Protein AF-A0A7C8HZ47-F1 (afdb_monomer)

Foldseek 3Di:
DDPPPPDPVLVVVLVVLVVQLVVLVVLLVVLVVLLVVLVVLVVVLVVCVVVDDDPVVVVVSVVSNVVSVVSNVVSVVSNVVSVVSNVVSVVVSVVSLVVDVVSVVVPVVVDPDDDDDPPVPPPAQEAEEEDADDDVVVVVSLVVLVVSLVVQVPHDYAAEYQYAHPRQVQQFQPHPCLVSVVVSVVSHYQAEYEPVRCVVVVHDPNRGRPSYDYDPGRVVVVVVVVVVVHHYDYD

Solvent-accessible surface area (backbone atoms only — not comparable to full-atom values): 12860 Å² total; per-residue (Å²): 132,84,82,77,66,73,53,69,66,57,55,52,49,48,54,52,44,54,54,52,42,53,54,24,52,50,40,28,52,54,11,52,52,37,32,53,54,22,50,53,51,50,53,51,50,64,71,45,58,86,70,58,84,47,74,66,53,50,51,53,54,50,53,53,48,53,51,28,52,52,40,32,54,53,10,52,48,32,32,52,53,17,48,55,52,38,54,52,46,51,51,53,50,50,52,52,32,73,76,29,69,63,54,26,64,75,56,52,83,78,65,88,74,86,84,74,74,86,66,79,68,78,80,67,62,26,34,34,41,48,44,54,54,58,73,73,58,46,56,53,40,52,52,52,50,51,52,51,54,62,77,41,61,95,59,82,66,49,43,32,40,39,26,26,61,72,26,51,77,59,45,27,54,87,33,93,50,30,63,63,53,42,58,44,33,75,76,57,38,44,35,36,34,15,41,58,38,31,60,73,72,70,53,57,80,88,48,41,21,88,66,52,41,77,38,78,44,39,70,58,51,52,52,55,44,42,75,73,61,32,46,81,42,71,117

Structure (mmCIF, N/CA/C/O backbone):
data_AF-A0A7C8HZ47-F1
#
_entry.id   AF-A0A7C8HZ47-F1
#
loop_
_atom_site.group_PDB
_atom_site.id
_atom_site.type_symbol
_atom_site.label_atom_id
_atom_site.label_alt_id
_atom_site.label_comp_id
_atom_site.label_asym_id
_atom_site.label_entity_id
_atom_site.label_seq_id
_atom_site.pdbx_PDB_ins_code
_atom_site.Cartn_x
_atom_site.Cartn_y
_atom_site.Cartn_z
_atom_site.occupancy
_atom_site.B_iso_or_equiv
_atom_site.auth_seq_id
_atom_site.auth_comp_id
_atom_site.auth_asym_id
_atom_site.auth_atom_id
_atom_site.pdbx_PDB_model_num
ATOM 1 N N . MET A 1 1 ? -24.800 -7.409 0.466 1.00 39.00 1 MET A N 1
ATOM 2 C CA . MET A 1 1 ? -24.015 -6.663 -0.539 1.00 39.00 1 MET A CA 1
ATOM 3 C C . MET A 1 1 ? -23.416 -7.705 -1.467 1.00 39.00 1 MET A C 1
ATOM 5 O O . MET A 1 1 ? -22.702 -8.563 -0.977 1.00 39.00 1 MET A O 1
ATOM 9 N N . SER A 1 2 ? -23.862 -7.751 -2.724 1.00 38.84 2 SER A N 1
ATOM 10 C CA . SER A 1 2 ? -23.550 -8.836 -3.665 1.00 38.84 2 SER A CA 1
ATOM 11 C C . SER A 1 2 ? -22.043 -8.932 -3.893 1.00 38.84 2 SER A C 1
ATOM 13 O O . SER A 1 2 ? -21.453 -7.978 -4.395 1.00 38.84 2 SER A O 1
ATOM 15 N N . ASP A 1 3 ? -21.453 -10.074 -3.543 1.00 44.66 3 ASP A N 1
ATOM 16 C CA . ASP A 1 3 ? -20.077 -10.441 -3.878 1.00 44.66 3 ASP A CA 1
ATOM 17 C C . ASP A 1 3 ? -19.935 -10.379 -5.403 1.00 44.66 3 ASP A C 1
ATOM 19 O O . ASP A 1 3 ? -20.445 -11.232 -6.137 1.00 44.66 3 ASP A O 1
ATOM 23 N N . LYS A 1 4 ? -19.331 -9.305 -5.917 1.00 51.59 4 LYS A N 1
ATOM 24 C CA . LYS A 1 4 ? -19.069 -9.151 -7.350 1.00 51.59 4 LYS A CA 1
ATOM 25 C C . LYS A 1 4 ? -17.788 -9.922 -7.661 1.00 51.59 4 LYS A C 1
ATOM 27 O O . LYS A 1 4 ? -16.739 -9.336 -7.902 1.00 51.59 4 LYS A O 1
ATOM 32 N N . LYS A 1 5 ? -17.906 -11.252 -7.613 1.00 57.84 5 LYS A N 1
ATOM 33 C CA . LYS A 1 5 ? -16.887 -12.204 -8.059 1.00 57.84 5 LYS A CA 1
ATOM 34 C C . LYS A 1 5 ? -16.380 -11.753 -9.426 1.00 57.84 5 LYS A C 1
ATOM 36 O O . LYS A 1 5 ? -17.208 -11.417 -10.281 1.00 57.84 5 LYS A O 1
ATOM 41 N N . ILE A 1 6 ? -15.061 -11.723 -9.637 1.00 59.94 6 ILE A N 1
ATOM 42 C CA . ILE A 1 6 ? -14.482 -11.403 -10.953 1.00 59.94 6 ILE A CA 1
ATOM 43 C C . ILE A 1 6 ? -15.266 -12.155 -12.034 1.00 59.94 6 ILE A C 1
ATOM 45 O O . ILE A 1 6 ? -15.355 -13.385 -11.999 1.00 59.94 6 ILE A O 1
ATOM 49 N N . SER A 1 7 ? -15.844 -11.416 -12.987 1.00 70.19 7 SER A N 1
ATOM 50 C CA . SER A 1 7 ? -16.469 -12.027 -14.157 1.00 70.19 7 SER A CA 1
ATOM 51 C C . SER A 1 7 ? -15.434 -12.950 -14.792 1.00 70.19 7 SER A C 1
ATOM 53 O O . SER A 1 7 ? -14.342 -12.500 -15.138 1.00 70.19 7 SER A O 1
ATOM 55 N N . GLN A 1 8 ? -15.740 -14.245 -14.904 1.00 73.75 8 GLN A N 1
ATOM 56 C CA . GLN A 1 8 ? -14.819 -15.266 -15.422 1.00 73.75 8 GLN A CA 1
ATOM 57 C C . GLN A 1 8 ? -14.177 -14.829 -16.752 1.00 73.75 8 GLN A C 1
ATOM 59 O O . GLN A 1 8 ? -12.997 -15.076 -17.003 1.00 73.75 8 GLN A O 1
ATOM 64 N N . THR A 1 9 ? -14.938 -14.082 -17.549 1.00 77.12 9 THR A N 1
ATOM 65 C CA . THR A 1 9 ? -14.529 -13.451 -18.801 1.00 77.12 9 THR A CA 1
ATOM 66 C C . THR A 1 9 ? -13.411 -12.413 -18.632 1.00 77.12 9 THR A C 1
ATOM 68 O O . THR A 1 9 ? -12.488 -12.371 -19.442 1.00 77.12 9 THR A O 1
ATOM 71 N N . ASP A 1 10 ? -13.449 -11.577 -17.593 1.00 75.12 10 ASP A N 1
ATOM 72 C CA . ASP A 1 10 ? -12.447 -10.526 -17.363 1.00 75.12 10 ASP A CA 1
ATOM 73 C C . ASP A 1 10 ? -11.124 -11.107 -16.862 1.00 75.12 10 ASP A C 1
ATOM 75 O O . ASP A 1 10 ? -10.054 -10.653 -17.270 1.00 75.12 10 ASP A O 1
ATOM 79 N N . PHE A 1 11 ? -11.184 -12.172 -16.057 1.00 78.75 11 PHE A N 1
ATOM 80 C CA . PHE A 1 11 ? -9.992 -12.918 -15.654 1.00 78.75 11 PHE A CA 1
ATOM 81 C C . PHE A 1 11 ? -9.310 -13.587 -16.857 1.00 78.75 11 PHE A C 1
ATOM 83 O O . PHE A 1 11 ? -8.097 -13.472 -17.031 1.00 78.75 11 PHE A O 1
ATOM 90 N N . GLN A 1 12 ? -10.088 -14.238 -17.730 1.00 84.56 12 GLN A N 1
ATOM 91 C CA . GLN A 1 12 ? -9.576 -14.845 -18.964 1.00 84.56 12 GLN A CA 1
ATOM 92 C C . GLN A 1 12 ? -8.949 -13.804 -19.900 1.00 84.56 12 GLN A C 1
ATOM 94 O O . GLN A 1 12 ? -7.847 -14.022 -20.406 1.00 84.56 12 GLN A O 1
ATOM 99 N N . LYS A 1 13 ? -9.604 -12.649 -20.087 1.00 83.12 13 LYS A N 1
ATOM 100 C CA . LYS A 1 13 ? -9.055 -11.522 -20.860 1.00 83.12 13 LYS A CA 1
ATOM 101 C C . LYS A 1 13 ? -7.744 -11.017 -20.268 1.00 83.12 13 LYS A C 1
ATOM 103 O O . LYS A 1 13 ? -6.792 -10.796 -21.007 1.00 83.12 13 LYS A O 1
ATOM 108 N N . LEU A 1 14 ? -7.667 -10.864 -18.949 1.00 82.12 14 LEU A N 1
ATOM 109 C CA . LEU A 1 14 ? -6.455 -10.401 -18.283 1.00 82.12 14 LEU A CA 1
ATOM 110 C C . LEU A 1 14 ? -5.295 -11.389 -18.458 1.00 82.12 14 LEU A C 1
ATOM 112 O O . LEU A 1 14 ? -4.190 -10.980 -18.806 1.00 82.12 14 LEU A O 1
ATOM 116 N N . MET A 1 15 ? -5.549 -12.689 -18.300 1.00 84.62 15 MET A N 1
ATOM 117 C CA . MET A 1 15 ? -4.549 -13.734 -18.544 1.00 84.62 15 MET A CA 1
ATOM 118 C C . MET A 1 15 ? -4.062 -13.742 -19.998 1.00 84.62 15 MET A C 1
ATOM 120 O O . MET A 1 15 ? -2.857 -13.845 -20.239 1.00 84.62 15 MET A O 1
ATOM 124 N N . LEU A 1 16 ? -4.973 -13.571 -20.961 1.00 86.38 16 LEU A N 1
ATOM 125 C CA . LEU A 1 16 ? -4.633 -13.446 -22.379 1.00 86.38 16 LEU A CA 1
ATOM 126 C C . LEU A 1 16 ? -3.742 -12.220 -22.638 1.00 86.38 16 LEU A C 1
ATOM 128 O O . LEU A 1 16 ? -2.699 -12.340 -23.278 1.00 86.38 16 LEU A O 1
ATOM 132 N N . LEU A 1 17 ? -4.097 -11.061 -22.078 1.00 84.50 17 LEU A N 1
ATOM 133 C CA . LEU A 1 17 ? -3.322 -9.826 -22.228 1.00 84.50 17 LEU A CA 1
ATOM 134 C C . LEU A 1 17 ? -1.937 -9.918 -21.582 1.00 84.50 17 LEU A C 1
ATOM 136 O O . LEU A 1 17 ? -0.960 -9.403 -22.125 1.00 84.50 17 LEU A O 1
ATOM 140 N N . LEU A 1 18 ? -1.817 -10.607 -20.446 1.00 83.12 18 LEU A N 1
ATOM 141 C CA . LEU A 1 18 ? -0.527 -10.871 -19.807 1.00 83.12 18 LEU A CA 1
ATOM 142 C C . LEU A 1 18 ? 0.352 -11.797 -20.660 1.00 83.12 18 LEU A C 1
ATOM 144 O O . LEU A 1 18 ? 1.562 -11.567 -20.770 1.00 83.12 18 LEU A O 1
ATOM 148 N N . ALA A 1 19 ? -0.236 -12.810 -21.300 1.00 86.12 19 ALA A N 1
ATOM 149 C CA . ALA A 1 19 ? 0.474 -13.667 -22.245 1.00 86.12 19 ALA A CA 1
ATOM 150 C C . ALA A 1 19 ? 0.947 -12.874 -23.478 1.00 86.12 19 ALA A C 1
ATOM 152 O O . ALA A 1 19 ? 2.107 -12.986 -23.880 1.00 86.12 19 ALA A O 1
ATOM 153 N N . GLU A 1 20 ? 0.100 -12.001 -24.026 1.00 86.75 20 GLU A N 1
ATOM 154 C CA . GLU A 1 20 ? 0.441 -11.157 -25.176 1.00 86.75 20 GLU A CA 1
ATOM 155 C C . GLU A 1 20 ? 1.475 -10.067 -24.832 1.00 86.75 20 GLU A C 1
ATOM 157 O O . GLU A 1 20 ? 2.326 -9.692 -25.643 1.00 86.75 20 GLU A O 1
ATOM 162 N N . LYS A 1 21 ? 1.507 -9.601 -23.581 1.00 82.88 21 LYS A N 1
ATOM 163 C CA . LYS A 1 21 ? 2.578 -8.725 -23.092 1.00 82.88 21 LYS A CA 1
ATOM 164 C C . LYS A 1 21 ? 3.936 -9.433 -23.078 1.00 82.88 21 LYS A C 1
ATOM 166 O O . LYS A 1 21 ? 4.955 -8.814 -23.401 1.00 82.88 21 LYS A O 1
ATOM 171 N N . ARG A 1 22 ? 3.971 -10.732 -22.758 1.00 85.69 22 ARG A N 1
ATOM 172 C CA . ARG A 1 22 ? 5.204 -11.537 -22.797 1.00 85.69 22 ARG A CA 1
ATOM 173 C C . ARG A 1 22 ? 5.755 -11.638 -24.224 1.00 85.69 22 ARG A C 1
ATOM 175 O O . ARG A 1 22 ? 6.959 -11.484 -24.412 1.00 85.69 22 ARG A O 1
ATOM 182 N N . THR A 1 23 ? 4.898 -11.818 -25.231 1.00 85.62 23 THR A N 1
ATOM 183 C CA . THR A 1 23 ? 5.332 -11.874 -26.641 1.00 85.62 23 THR A CA 1
ATOM 184 C C . THR A 1 23 ? 5.812 -10.511 -27.157 1.00 85.62 23 THR A C 1
ATOM 186 O O . THR A 1 23 ? 6.829 -10.439 -27.857 1.00 85.62 23 THR A O 1
ATOM 189 N N . ALA A 1 24 ? 5.168 -9.411 -26.747 1.00 83.25 24 ALA A N 1
ATOM 190 C CA . ALA A 1 24 ? 5.633 -8.053 -27.045 1.00 83.25 24 ALA A CA 1
ATOM 191 C C . ALA A 1 24 ? 7.024 -7.772 -26.443 1.00 83.25 24 ALA A C 1
ATOM 193 O O . ALA A 1 24 ? 7.889 -7.201 -27.109 1.00 83.25 24 ALA A O 1
ATOM 194 N N . HIS A 1 25 ? 7.273 -8.237 -25.216 1.00 84.56 25 HIS A N 1
ATOM 195 C CA . HIS A 1 25 ? 8.573 -8.116 -24.555 1.00 84.56 25 HIS A CA 1
ATOM 196 C C . HIS A 1 25 ? 9.680 -8.906 -25.270 1.00 84.56 25 HIS A C 1
ATOM 198 O O . HIS A 1 25 ? 10.805 -8.424 -25.406 1.00 84.56 25 HIS A O 1
ATOM 204 N N . THR A 1 26 ? 9.376 -10.110 -25.760 1.00 87.62 26 THR A N 1
ATOM 205 C CA . THR A 1 26 ? 10.320 -10.890 -26.574 1.00 87.62 26 THR A CA 1
ATOM 206 C C . THR A 1 26 ? 10.646 -10.173 -27.884 1.00 87.62 26 THR A C 1
ATOM 208 O O . THR A 1 26 ? 11.818 -10.038 -28.217 1.00 87.62 26 THR A O 1
ATOM 211 N N . THR A 1 27 ? 9.637 -9.624 -28.572 1.00 87.75 27 THR A N 1
ATOM 212 C CA . THR A 1 27 ? 9.829 -8.852 -29.817 1.00 87.75 27 THR A CA 1
ATOM 213 C C . THR A 1 27 ? 10.745 -7.642 -29.595 1.00 87.75 27 THR A C 1
ATOM 215 O O . THR A 1 27 ? 11.639 -7.379 -30.398 1.00 87.75 27 THR A O 1
ATOM 218 N N . LEU A 1 28 ? 10.568 -6.940 -28.470 1.00 89.44 28 LEU A N 1
ATOM 219 C CA . LEU A 1 28 ? 11.419 -5.819 -28.071 1.00 89.44 28 LEU A CA 1
ATOM 220 C C . LEU A 1 28 ? 12.879 -6.255 -27.858 1.00 89.44 28 LEU A C 1
ATOM 222 O O . LEU A 1 28 ? 13.788 -5.621 -28.390 1.00 89.44 28 LEU A O 1
ATOM 226 N N . ARG A 1 29 ? 13.108 -7.356 -27.124 1.00 91.56 29 ARG A N 1
ATOM 227 C CA . ARG A 1 29 ? 14.457 -7.913 -26.903 1.00 91.56 29 ARG A CA 1
ATOM 228 C C . ARG A 1 29 ? 15.137 -8.303 -28.215 1.00 91.56 29 ARG A C 1
ATOM 230 O O . ARG A 1 29 ? 16.302 -7.971 -28.405 1.00 91.56 29 ARG A O 1
ATOM 237 N N . SER A 1 30 ? 14.413 -8.962 -29.119 1.00 92.06 30 SER A N 1
ATOM 238 C CA . SER A 1 30 ? 14.934 -9.335 -30.438 1.00 92.06 30 SER A CA 1
ATOM 239 C C . SER A 1 30 ? 15.318 -8.110 -31.273 1.00 92.06 30 SER A C 1
ATOM 241 O O . SER A 1 30 ? 16.368 -8.118 -31.907 1.00 92.06 30 SER A O 1
ATOM 243 N N . GLY A 1 31 ? 14.524 -7.033 -31.230 1.00 92.12 31 GLY A N 1
ATOM 244 C CA . GLY A 1 31 ? 14.861 -5.774 -31.901 1.00 92.12 31 GLY A CA 1
ATOM 245 C C . GLY A 1 31 ? 16.127 -5.112 -31.343 1.00 92.12 31 GLY A C 1
ATOM 246 O O . GLY A 1 31 ? 16.987 -4.697 -32.115 1.00 92.12 31 GLY A O 1
ATOM 247 N N . ILE A 1 32 ? 16.290 -5.079 -30.013 1.00 93.44 32 ILE A N 1
ATOM 248 C CA . ILE A 1 32 ? 17.506 -4.556 -29.357 1.00 93.44 32 ILE A CA 1
ATOM 249 C C . ILE A 1 32 ? 18.740 -5.368 -29.762 1.00 93.44 32 ILE A C 1
ATOM 251 O O . ILE A 1 32 ? 19.766 -4.785 -30.108 1.00 93.44 32 ILE A O 1
ATOM 255 N N . ALA A 1 33 ? 18.637 -6.700 -29.752 1.00 94.25 33 ALA A N 1
ATOM 256 C CA . ALA A 1 33 ? 19.733 -7.579 -30.149 1.00 94.25 33 ALA A CA 1
ATOM 257 C C . ALA A 1 33 ? 20.157 -7.343 -31.609 1.00 94.25 33 ALA A C 1
ATOM 259 O O . ALA A 1 33 ? 21.351 -7.271 -31.895 1.00 94.25 33 ALA A O 1
ATOM 260 N N . LEU A 1 34 ? 19.189 -7.154 -32.514 1.00 94.00 34 LEU A N 1
ATOM 261 C CA . LEU A 1 34 ? 19.457 -6.874 -33.924 1.00 94.00 34 LEU A CA 1
ATOM 262 C C . LEU A 1 34 ? 20.186 -5.536 -34.117 1.00 94.00 34 LEU A C 1
ATOM 264 O O . LEU A 1 34 ? 21.174 -5.470 -34.849 1.00 94.00 34 LEU A O 1
ATOM 268 N N . CYS A 1 35 ? 19.753 -4.489 -33.407 1.00 94.69 35 CYS A N 1
ATOM 269 C CA . CYS A 1 35 ? 20.436 -3.196 -33.411 1.00 94.69 35 CYS A CA 1
ATOM 270 C C . CYS A 1 35 ? 21.873 -3.312 -32.884 1.00 94.69 35 CYS A C 1
ATOM 272 O O . CYS A 1 35 ? 22.800 -2.826 -33.530 1.00 94.69 35 CYS A O 1
ATOM 274 N N . ALA A 1 36 ? 22.072 -3.980 -31.744 1.00 94.06 36 ALA A N 1
ATOM 275 C CA . ALA A 1 36 ? 23.395 -4.151 -31.145 1.00 94.06 36 ALA A CA 1
ATOM 276 C C . ALA A 1 36 ? 24.356 -4.884 -32.094 1.00 94.06 36 ALA A C 1
ATOM 278 O O . ALA A 1 36 ? 25.461 -4.406 -32.336 1.00 94.06 36 ALA A O 1
ATOM 279 N N . PHE A 1 37 ? 23.898 -5.981 -32.703 1.00 94.94 37 PHE A N 1
ATOM 280 C CA . PHE A 1 37 ? 24.673 -6.735 -33.686 1.00 94.94 37 PHE A CA 1
ATOM 281 C C . PHE A 1 37 ? 25.051 -5.883 -34.907 1.00 94.94 37 PHE A C 1
ATOM 283 O O . PHE A 1 37 ? 26.214 -5.855 -35.309 1.00 94.94 37 PHE A O 1
ATOM 290 N N . SER A 1 38 ? 24.096 -5.123 -35.459 1.00 94.44 38 SER A N 1
ATOM 291 C CA . SER A 1 38 ? 24.362 -4.236 -36.600 1.00 94.44 38 SER A CA 1
ATOM 292 C C . SER A 1 38 ? 25.372 -3.128 -36.272 1.00 94.44 38 SER A C 1
ATOM 294 O O . SER A 1 38 ? 26.243 -2.836 -37.089 1.00 94.44 38 SER A O 1
ATOM 296 N N . MET A 1 39 ? 25.330 -2.566 -35.058 1.00 93.38 39 MET A N 1
ATOM 297 C CA . MET A 1 39 ? 26.292 -1.556 -34.606 1.00 93.38 39 MET A CA 1
ATOM 298 C C . MET A 1 39 ? 27.707 -2.126 -34.471 1.00 93.38 39 MET A C 1
ATOM 300 O O . MET A 1 39 ? 28.671 -1.451 -34.832 1.00 93.38 39 MET A O 1
ATOM 304 N N . THR A 1 40 ? 27.850 -3.373 -34.009 1.00 95.75 40 THR A N 1
ATOM 305 C CA . THR A 1 40 ? 29.154 -4.051 -33.953 1.00 95.75 40 THR A CA 1
ATOM 306 C C . THR A 1 40 ? 29.746 -4.237 -35.350 1.00 95.75 40 THR A C 1
ATOM 308 O O . THR A 1 40 ? 30.929 -3.958 -35.546 1.00 95.75 40 THR A O 1
ATOM 311 N N . ILE A 1 41 ? 28.933 -4.638 -36.336 1.00 93.81 41 ILE A N 1
ATOM 312 C CA . ILE A 1 41 ? 29.396 -4.789 -37.724 1.00 93.81 41 ILE A CA 1
ATOM 313 C C . ILE A 1 41 ? 29.800 -3.433 -38.309 1.00 93.81 41 ILE A C 1
ATOM 315 O O . ILE A 1 41 ? 30.885 -3.320 -38.873 1.00 93.81 41 ILE A O 1
ATOM 319 N N . ILE A 1 42 ? 28.985 -2.388 -38.135 1.00 93.19 42 ILE A N 1
ATOM 320 C CA . ILE A 1 42 ? 29.315 -1.033 -38.610 1.00 93.19 42 ILE A CA 1
ATOM 321 C C . ILE A 1 42 ? 30.627 -0.546 -37.984 1.00 93.19 42 ILE A C 1
ATOM 323 O O . ILE A 1 42 ? 31.490 -0.033 -38.692 1.00 93.19 42 ILE A O 1
ATOM 327 N N . SER A 1 43 ? 30.814 -0.751 -36.677 1.00 93.75 43 SER A N 1
ATOM 328 C CA . SER A 1 43 ? 32.052 -0.385 -35.984 1.00 93.75 43 SER A CA 1
ATOM 329 C C . SER A 1 43 ? 33.271 -1.116 -36.559 1.00 93.75 43 SER A C 1
ATOM 331 O O . SER A 1 43 ? 34.299 -0.485 -36.802 1.00 93.75 43 SER A O 1
ATOM 333 N N . PHE A 1 44 ? 33.149 -2.414 -36.852 1.00 93.88 44 PHE A N 1
ATOM 334 C CA . PHE A 1 44 ? 34.209 -3.191 -37.496 1.00 93.88 44 PHE A CA 1
ATOM 335 C C . PHE A 1 44 ? 34.529 -2.693 -38.914 1.00 93.88 44 PHE A C 1
ATOM 337 O O . PHE A 1 44 ? 35.701 -2.533 -39.257 1.00 93.88 44 PHE A O 1
ATOM 344 N N . ILE A 1 45 ? 33.505 -2.397 -39.723 1.00 91.88 45 ILE A N 1
ATOM 345 C CA . ILE A 1 45 ? 33.672 -1.844 -41.076 1.00 91.88 45 ILE A CA 1
ATOM 346 C C . ILE A 1 45 ? 34.425 -0.513 -41.018 1.00 91.88 45 ILE A C 1
ATOM 348 O O . ILE A 1 45 ? 35.380 -0.323 -41.764 1.00 91.88 45 ILE A O 1
ATOM 352 N N . LEU A 1 46 ? 34.038 0.388 -40.109 1.00 89.69 46 LEU A N 1
ATOM 353 C CA . LEU A 1 46 ? 34.696 1.687 -39.941 1.00 89.69 46 LEU A CA 1
ATOM 354 C C . LEU A 1 46 ? 36.168 1.543 -39.530 1.00 89.69 46 LEU A C 1
ATOM 356 O O . LEU A 1 46 ? 37.013 2.279 -40.034 1.00 89.69 46 LEU A O 1
ATOM 360 N N . LEU A 1 47 ? 36.485 0.582 -38.658 1.00 92.62 47 LEU A N 1
ATOM 361 C CA . LEU A 1 47 ? 37.863 0.294 -38.247 1.00 92.62 47 LEU A CA 1
ATOM 362 C C . LEU A 1 47 ? 38.720 -0.262 -39.392 1.00 92.62 47 LEU A C 1
ATOM 364 O O . LEU A 1 47 ? 39.907 0.049 -39.472 1.00 92.62 47 LEU A O 1
ATOM 368 N N . MET A 1 48 ? 38.138 -1.084 -40.268 1.00 90.19 48 MET A N 1
ATOM 369 C CA . MET A 1 48 ? 38.856 -1.727 -41.376 1.00 90.19 48 MET A CA 1
ATOM 370 C C . MET A 1 48 ? 38.856 -0.913 -42.673 1.00 90.19 48 MET A C 1
ATOM 372 O O . MET A 1 48 ? 39.629 -1.229 -43.574 1.00 90.19 48 MET A O 1
ATOM 376 N N . ALA A 1 49 ? 38.063 0.157 -42.764 1.00 85.88 49 ALA A N 1
ATOM 377 C CA . ALA A 1 49 ? 37.928 0.978 -43.968 1.00 85.88 49 ALA A CA 1
ATOM 378 C C . ALA A 1 49 ? 39.267 1.536 -44.487 1.00 85.88 49 ALA A C 1
ATOM 380 O O . ALA A 1 49 ? 39.474 1.605 -45.694 1.00 85.88 49 ALA A O 1
ATOM 381 N N . SER A 1 50 ? 40.202 1.881 -43.596 1.00 86.00 50 SER A N 1
ATOM 382 C CA . SER A 1 50 ? 41.533 2.389 -43.967 1.00 86.00 50 SER A CA 1
ATOM 383 C C . SER A 1 50 ? 42.511 1.311 -44.449 1.00 86.00 50 SER A C 1
ATOM 385 O O . SER A 1 50 ? 43.572 1.645 -44.969 1.00 86.00 50 SER A O 1
ATOM 387 N N . ARG A 1 51 ? 42.177 0.026 -44.271 1.00 87.75 51 ARG A N 1
ATOM 388 C CA . ARG A 1 51 ? 42.997 -1.127 -44.684 1.00 87.75 51 ARG A CA 1
ATOM 389 C C . ARG A 1 51 ? 42.518 -1.774 -45.985 1.00 87.75 51 ARG A C 1
ATOM 391 O O . ARG A 1 51 ? 43.105 -2.759 -46.426 1.00 87.75 51 ARG A O 1
ATOM 398 N N . VAL A 1 52 ? 41.458 -1.241 -46.590 1.00 87.12 52 VAL A N 1
ATOM 399 C CA . VAL A 1 52 ? 40.929 -1.724 -47.868 1.00 87.12 52 VAL A CA 1
ATOM 400 C C . VAL A 1 52 ? 41.917 -1.370 -48.971 1.00 87.12 52 VAL A C 1
ATOM 402 O O . VAL A 1 52 ? 42.173 -0.195 -49.225 1.00 87.12 52 VAL A O 1
ATOM 405 N N . THR A 1 53 ? 42.477 -2.392 -49.617 1.00 84.88 53 THR A N 1
ATOM 406 C CA . THR A 1 53 ? 43.553 -2.206 -50.604 1.00 84.88 53 THR A CA 1
ATOM 407 C C . THR A 1 53 ? 43.088 -2.574 -52.012 1.00 84.88 53 THR A C 1
ATOM 409 O O . THR A 1 53 ? 43.599 -2.043 -52.996 1.00 84.88 53 THR A O 1
ATOM 412 N N . SER A 1 54 ? 42.088 -3.455 -52.128 1.00 90.31 54 SER A N 1
ATOM 413 C CA . SER A 1 54 ? 41.534 -3.893 -53.412 1.00 90.31 54 SER A CA 1
ATOM 414 C C . SER A 1 54 ? 40.100 -3.403 -53.653 1.00 90.31 54 SER A C 1
ATOM 416 O O . SER A 1 54 ? 39.297 -3.253 -52.731 1.00 90.31 54 SER A O 1
ATOM 418 N N . ASN A 1 55 ? 39.739 -3.223 -54.929 1.00 87.50 55 ASN A N 1
ATOM 419 C CA . ASN A 1 55 ? 38.371 -2.862 -55.329 1.00 87.50 55 ASN A CA 1
ATOM 420 C C . ASN A 1 55 ? 37.338 -3.922 -54.903 1.00 87.50 55 ASN A C 1
ATOM 422 O O . ASN A 1 55 ? 36.205 -3.581 -54.571 1.00 87.50 55 ASN A O 1
ATOM 426 N N . LEU A 1 56 ? 37.727 -5.203 -54.888 1.00 89.88 56 LEU A N 1
ATOM 427 C CA . LEU A 1 56 ? 36.852 -6.300 -54.474 1.00 89.88 56 LEU A CA 1
ATOM 428 C C . LEU A 1 56 ? 36.513 -6.218 -52.979 1.00 89.88 56 LEU A C 1
ATOM 430 O O . LEU A 1 56 ? 35.348 -6.350 -52.613 1.00 89.88 56 LEU A O 1
ATOM 434 N N . GLU A 1 57 ? 37.502 -5.936 -52.126 1.00 88.12 57 GLU A N 1
ATOM 435 C CA . GLU A 1 57 ? 37.277 -5.687 -50.698 1.00 88.12 57 GLU A CA 1
ATOM 436 C C . GLU A 1 57 ? 36.331 -4.501 -50.496 1.00 88.12 57 GLU A C 1
ATOM 438 O O . GLU A 1 57 ? 35.350 -4.622 -49.765 1.00 88.12 57 GLU A O 1
ATOM 443 N N . GLY A 1 58 ? 36.551 -3.386 -51.203 1.00 88.81 58 GLY A N 1
ATOM 444 C CA . GLY A 1 58 ? 35.673 -2.214 -51.124 1.00 88.81 58 GLY A CA 1
ATOM 445 C C . GLY A 1 58 ? 34.206 -2.532 -51.446 1.00 88.81 58 GLY A C 1
ATOM 446 O O . GLY A 1 58 ? 33.301 -2.092 -50.730 1.00 88.81 58 GLY A O 1
ATOM 447 N N . ILE A 1 59 ? 33.956 -3.357 -52.468 1.00 90.31 59 ILE A N 1
ATOM 448 C CA . ILE A 1 59 ? 32.603 -3.812 -52.828 1.00 90.31 59 ILE A CA 1
ATOM 449 C C . ILE A 1 59 ? 31.997 -4.670 -51.708 1.00 90.31 59 ILE A C 1
ATOM 451 O O . ILE A 1 59 ? 30.853 -4.441 -51.313 1.00 90.31 59 ILE A O 1
ATOM 455 N N . VAL A 1 60 ? 32.760 -5.614 -51.147 1.00 90.62 60 VAL A N 1
ATOM 456 C CA . VAL A 1 60 ? 32.302 -6.480 -50.046 1.00 90.62 60 VAL A CA 1
ATOM 457 C C . VAL A 1 60 ? 31.938 -5.659 -48.805 1.00 90.62 60 VAL A C 1
ATOM 459 O O . VAL A 1 60 ? 30.858 -5.850 -48.243 1.00 90.62 60 VAL A O 1
ATOM 462 N N . PHE A 1 61 ? 32.781 -4.703 -48.404 1.00 91.12 61 PHE A N 1
ATOM 463 C CA . PHE A 1 61 ? 32.506 -3.814 -47.270 1.00 91.12 61 PHE A CA 1
ATOM 464 C C . PHE A 1 61 ? 31.279 -2.924 -47.512 1.00 91.12 61 PHE A C 1
ATOM 466 O O . PHE A 1 61 ? 30.500 -2.688 -46.588 1.00 91.12 61 PHE A O 1
ATOM 473 N N . THR A 1 62 ? 31.055 -2.489 -48.754 1.00 89.44 62 THR A N 1
ATOM 474 C CA . THR A 1 62 ? 29.873 -1.697 -49.129 1.00 89.44 62 THR A CA 1
ATOM 475 C C . THR A 1 62 ? 28.587 -2.517 -49.018 1.00 89.44 62 THR A C 1
ATOM 477 O O . THR A 1 62 ? 27.609 -2.053 -48.430 1.00 89.44 62 THR A O 1
ATOM 480 N N . ILE A 1 63 ? 28.589 -3.760 -49.514 1.00 93.31 63 ILE A N 1
ATOM 481 C CA . ILE A 1 63 ? 27.447 -4.683 -49.396 1.00 93.31 63 ILE A CA 1
ATOM 482 C C . ILE A 1 63 ? 27.161 -4.999 -47.921 1.00 93.31 63 ILE A C 1
ATOM 484 O O . ILE A 1 63 ? 26.009 -4.949 -47.484 1.00 93.31 63 ILE A O 1
ATOM 488 N N . LEU A 1 64 ? 28.203 -5.273 -47.131 1.00 92.75 64 LEU A N 1
ATOM 489 C CA . LEU A 1 64 ? 28.079 -5.560 -45.701 1.00 92.75 64 LEU A CA 1
ATOM 490 C C . LEU A 1 64 ? 27.547 -4.351 -44.911 1.00 92.75 64 LEU A C 1
ATOM 492 O O . LEU A 1 64 ? 26.714 -4.503 -44.012 1.00 92.75 64 LEU A O 1
ATOM 496 N N . GLY A 1 65 ? 27.993 -3.146 -45.270 1.00 92.38 65 GLY A N 1
ATOM 497 C CA . GLY A 1 65 ? 27.506 -1.889 -44.707 1.00 92.38 65 GLY A CA 1
ATOM 498 C C . GLY A 1 65 ? 26.033 -1.651 -45.031 1.00 92.38 65 GLY A C 1
ATOM 499 O O . GLY A 1 65 ? 25.240 -1.403 -44.121 1.00 92.38 65 GLY A O 1
ATOM 500 N N . ALA A 1 66 ? 25.635 -1.820 -46.295 1.00 94.00 66 ALA A N 1
ATOM 501 C CA . ALA A 1 66 ? 24.237 -1.723 -46.712 1.00 94.00 66 ALA A CA 1
ATOM 502 C C . ALA A 1 66 ? 23.344 -2.739 -45.973 1.00 94.00 66 ALA A C 1
ATOM 504 O O . ALA A 1 66 ? 22.275 -2.382 -45.473 1.00 94.00 66 ALA A O 1
ATOM 505 N N . GLY A 1 67 ? 23.812 -3.984 -45.822 1.00 93.94 67 GLY A N 1
ATOM 506 C CA . GLY A 1 67 ? 23.125 -5.019 -45.045 1.00 93.94 67 GLY A CA 1
ATOM 507 C C . GLY A 1 67 ? 22.966 -4.650 -43.568 1.00 93.94 67 GLY A C 1
ATOM 508 O O . GLY A 1 67 ? 21.909 -4.870 -42.978 1.00 93.94 67 GLY A O 1
ATOM 509 N N . SER A 1 68 ? 23.982 -4.024 -42.975 1.00 92.56 68 SER A N 1
ATOM 510 C CA . SER A 1 68 ? 23.952 -3.596 -41.574 1.00 92.56 68 SER A CA 1
ATOM 511 C C . SER A 1 68 ? 22.994 -2.429 -41.343 1.00 92.56 68 SER A C 1
ATOM 513 O O . SER A 1 68 ? 22.263 -2.431 -40.354 1.00 92.56 68 SER A O 1
ATOM 515 N N . VAL A 1 69 ? 22.916 -1.476 -42.278 1.00 94.19 69 VAL A N 1
ATOM 516 C CA . VAL A 1 69 ? 21.908 -0.404 -42.246 1.00 94.19 69 VAL A CA 1
ATOM 517 C C . VAL A 1 69 ? 20.498 -0.992 -42.340 1.00 94.19 69 VAL A C 1
ATOM 519 O O . VAL A 1 69 ? 19.632 -0.630 -41.543 1.00 94.19 69 VAL A O 1
ATOM 522 N N . LEU A 1 70 ? 20.268 -1.958 -43.236 1.00 95.50 70 LEU A N 1
ATOM 523 C CA . LEU A 1 70 ? 18.982 -2.653 -43.330 1.00 95.50 70 LEU A CA 1
ATOM 524 C C . LEU A 1 70 ? 18.620 -3.355 -42.009 1.00 95.50 70 LEU A C 1
ATOM 526 O O . LEU A 1 70 ? 17.513 -3.175 -41.500 1.00 95.50 70 LEU A O 1
ATOM 530 N N . MET A 1 71 ? 19.553 -4.095 -41.406 1.00 93.62 71 MET A N 1
ATOM 531 C CA . MET A 1 71 ? 19.334 -4.753 -40.111 1.00 93.62 71 MET A CA 1
ATOM 532 C C . MET A 1 71 ? 19.033 -3.750 -38.992 1.00 93.62 71 MET A C 1
ATOM 534 O O . MET A 1 71 ? 18.127 -3.985 -38.191 1.00 93.62 71 MET A O 1
ATOM 538 N N . LEU A 1 72 ? 19.721 -2.607 -38.965 1.00 94.38 72 LEU A N 1
ATOM 539 C CA . LEU A 1 72 ? 19.473 -1.548 -37.988 1.00 94.38 72 LEU A CA 1
ATOM 540 C C . LEU A 1 72 ? 18.057 -0.972 -38.139 1.00 94.38 72 LEU A C 1
ATOM 542 O O . LEU A 1 72 ? 17.341 -0.822 -37.148 1.00 94.38 72 LEU A O 1
ATOM 546 N N . THR A 1 73 ? 17.610 -0.710 -39.374 1.00 94.12 73 THR A N 1
ATOM 547 C CA . THR A 1 73 ? 16.241 -0.223 -39.627 1.00 94.12 73 THR A CA 1
ATOM 548 C C . THR A 1 73 ? 15.175 -1.235 -39.198 1.00 94.12 73 THR A C 1
ATOM 550 O O . THR A 1 73 ? 14.189 -0.857 -38.560 1.00 94.12 73 THR A O 1
ATOM 553 N N . LEU A 1 74 ? 15.396 -2.529 -39.456 1.00 94.25 74 LEU A N 1
ATOM 554 C CA . LEU A 1 74 ? 14.516 -3.610 -39.003 1.00 94.25 74 LEU A CA 1
ATOM 555 C C . LEU A 1 74 ? 14.495 -3.734 -37.473 1.00 94.25 74 LEU A C 1
ATOM 557 O O . LEU A 1 74 ? 13.425 -3.908 -36.884 1.00 94.25 74 LEU A O 1
ATOM 561 N N . GLY A 1 75 ? 15.648 -3.590 -36.817 1.00 93.56 75 GLY A N 1
ATOM 562 C CA . GLY A 1 75 ? 15.758 -3.615 -35.359 1.00 93.56 75 GLY A CA 1
ATOM 563 C C . GLY A 1 75 ? 14.972 -2.477 -34.710 1.00 93.56 75 GLY A C 1
ATOM 564 O O . GLY A 1 75 ? 14.147 -2.716 -33.824 1.00 93.56 75 GLY A O 1
ATOM 565 N N . VAL A 1 76 ? 15.129 -1.251 -35.219 1.00 94.69 76 VAL A N 1
ATOM 566 C CA . VAL A 1 76 ? 14.356 -0.078 -34.776 1.00 94.69 76 VAL A CA 1
ATOM 567 C C . VAL A 1 76 ? 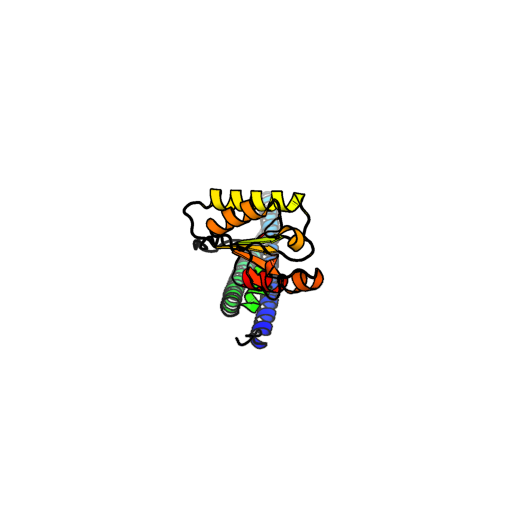12.857 -0.278 -35.018 1.00 94.69 76 VAL A C 1
ATOM 569 O O . VAL A 1 76 ? 12.045 0.033 -34.141 1.00 94.69 76 VAL A O 1
ATOM 572 N N . TYR A 1 77 ? 12.470 -0.844 -36.164 1.00 94.94 77 TYR A N 1
ATOM 573 C CA . TYR A 1 77 ? 11.075 -1.168 -36.460 1.00 94.94 77 TYR A CA 1
ATOM 574 C C . TYR A 1 77 ? 10.480 -2.160 -35.444 1.00 94.94 77 TYR A C 1
ATOM 576 O O . TYR A 1 77 ? 9.388 -1.919 -34.922 1.00 94.94 77 TYR A O 1
ATOM 584 N N . PHE A 1 78 ? 11.194 -3.237 -35.098 1.00 92.12 78 PHE A N 1
ATOM 585 C CA . PHE A 1 78 ? 10.746 -4.200 -34.083 1.00 92.12 78 PHE A CA 1
ATOM 586 C C . PHE A 1 78 ? 10.653 -3.593 -32.689 1.00 92.12 78 PHE A C 1
ATOM 588 O O . PHE A 1 78 ? 9.679 -3.863 -31.983 1.00 92.12 78 PHE A O 1
ATOM 595 N N . ILE A 1 79 ? 11.603 -2.734 -32.311 1.00 92.31 79 ILE A N 1
ATOM 596 C CA . ILE A 1 79 ? 11.556 -2.005 -31.040 1.00 92.31 79 ILE A CA 1
ATOM 597 C C . ILE A 1 79 ? 10.300 -1.138 -30.986 1.00 92.31 79 ILE A C 1
ATOM 599 O O . ILE A 1 79 ? 9.512 -1.257 -30.048 1.00 92.31 79 ILE A O 1
ATOM 603 N N . ARG A 1 80 ? 10.064 -0.318 -32.018 1.00 91.56 80 ARG A N 1
ATOM 604 C CA . ARG A 1 80 ? 8.899 0.572 -32.084 1.00 91.56 80 ARG A CA 1
ATOM 605 C C . ARG A 1 80 ? 7.593 -0.220 -32.042 1.00 91.56 80 ARG A C 1
ATOM 607 O O . ARG A 1 80 ? 6.730 0.070 -31.219 1.00 91.56 80 ARG A O 1
ATOM 614 N N . ARG A 1 81 ? 7.466 -1.258 -32.873 1.00 88.31 81 ARG A N 1
ATOM 615 C CA . ARG A 1 81 ? 6.282 -2.130 -32.920 1.00 88.31 81 ARG A CA 1
ATOM 616 C C . ARG A 1 81 ? 6.027 -2.838 -31.586 1.00 88.31 81 ARG A C 1
ATOM 618 O O . ARG A 1 81 ? 4.883 -2.887 -31.133 1.00 88.31 81 ARG A O 1
ATOM 625 N N . GLY A 1 82 ? 7.070 -3.389 -30.965 1.00 86.62 82 GLY A N 1
ATOM 626 C CA . GLY A 1 82 ? 6.986 -4.059 -29.667 1.00 86.62 82 GLY A CA 1
ATOM 627 C C . GLY A 1 82 ? 6.560 -3.101 -28.558 1.00 86.62 82 GLY A C 1
ATOM 628 O O . GLY A 1 82 ? 5.679 -3.431 -27.764 1.00 86.62 82 GLY A O 1
ATOM 629 N N . PHE A 1 83 ? 7.113 -1.887 -28.557 1.00 87.06 83 PHE A N 1
ATOM 630 C CA . PHE A 1 83 ? 6.780 -0.850 -27.588 1.00 87.06 83 PHE A CA 1
ATOM 631 C C . PHE A 1 83 ? 5.327 -0.376 -27.721 1.00 87.06 83 PHE A C 1
ATOM 633 O O . PHE A 1 83 ? 4.603 -0.351 -26.728 1.00 87.06 83 PHE A O 1
ATOM 640 N N . THR A 1 84 ? 4.856 -0.096 -28.942 1.00 85.06 84 THR A N 1
ATOM 641 C CA . THR A 1 84 ? 3.458 0.304 -29.182 1.00 85.06 84 THR A CA 1
ATOM 642 C C . THR A 1 84 ? 2.469 -0.778 -28.738 1.00 85.06 84 THR A C 1
ATOM 644 O O . THR A 1 84 ? 1.490 -0.472 -28.061 1.00 85.06 84 THR A O 1
ATOM 647 N N . ARG A 1 85 ? 2.735 -2.055 -29.049 1.00 84.81 85 ARG A N 1
ATOM 648 C CA . ARG A 1 85 ? 1.898 -3.174 -28.577 1.00 84.81 85 ARG A CA 1
ATOM 649 C C . ARG A 1 85 ? 1.890 -3.297 -27.057 1.00 84.81 85 ARG A C 1
ATOM 651 O O . ARG A 1 85 ? 0.844 -3.536 -26.466 1.00 84.81 85 ARG A O 1
ATOM 658 N N . MET A 1 86 ? 3.045 -3.117 -26.421 1.00 83.00 86 MET A N 1
ATOM 659 C CA . MET A 1 86 ? 3.153 -3.181 -24.967 1.00 83.00 86 MET A CA 1
ATOM 660 C C . MET A 1 86 ? 2.347 -2.067 -24.291 1.00 83.00 86 MET A C 1
ATOM 662 O O . MET A 1 86 ? 1.619 -2.343 -23.343 1.00 83.00 86 MET A O 1
ATOM 666 N N . GLN A 1 87 ? 2.423 -0.838 -24.809 1.00 81.94 87 GLN A N 1
ATOM 667 C CA . GLN A 1 87 ? 1.630 0.285 -24.303 1.00 81.94 87 GLN A CA 1
ATOM 668 C C . GLN A 1 87 ? 0.124 0.062 -24.486 1.00 81.94 87 GLN A C 1
ATOM 670 O O . GLN A 1 87 ? -0.649 0.356 -23.579 1.00 81.94 87 GLN A O 1
ATOM 675 N N . PHE A 1 88 ? -0.293 -0.495 -25.625 1.00 82.81 88 PHE A N 1
ATOM 676 C CA . PHE A 1 88 ? -1.696 -0.819 -25.878 1.00 82.81 88 PHE A CA 1
ATOM 677 C C . PHE A 1 88 ? -2.245 -1.835 -24.863 1.00 82.81 88 PHE A C 1
ATOM 679 O O . PHE A 1 88 ? -3.269 -1.577 -24.226 1.00 82.81 88 PHE A O 1
ATOM 686 N N . HIS A 1 89 ? -1.539 -2.953 -24.647 1.00 80.81 89 HIS A N 1
ATOM 687 C CA . HIS A 1 89 ? -1.951 -3.953 -23.656 1.00 80.81 89 HIS A CA 1
ATOM 688 C C . HIS A 1 89 ? -1.930 -3.394 -22.234 1.00 80.81 89 HIS A C 1
ATOM 690 O O . HIS A 1 89 ? -2.820 -3.704 -21.449 1.00 80.81 89 HIS A O 1
ATOM 696 N N . ASP A 1 90 ? -0.973 -2.526 -21.904 1.00 79.44 90 ASP A N 1
ATOM 697 C CA . ASP A 1 90 ? -0.917 -1.881 -20.594 1.00 79.44 90 ASP A CA 1
ATOM 698 C C . ASP A 1 90 ? -2.132 -0.992 -20.319 1.00 79.44 90 ASP A C 1
ATOM 700 O O . ASP A 1 90 ? -2.653 -1.013 -19.202 1.00 79.44 90 ASP A O 1
ATOM 704 N N . THR A 1 91 ? -2.608 -0.246 -21.318 1.00 80.31 91 THR A N 1
ATOM 705 C CA . THR A 1 91 ? -3.827 0.564 -21.195 1.00 80.31 91 THR A CA 1
ATOM 706 C C . THR A 1 91 ? -5.055 -0.316 -20.989 1.00 80.31 91 THR A C 1
ATOM 708 O O . THR A 1 91 ? -5.856 -0.039 -20.097 1.00 80.31 91 THR A O 1
ATOM 711 N N . LEU A 1 92 ? -5.186 -1.401 -21.756 1.00 80.94 92 LEU A N 1
ATOM 712 C CA . LEU A 1 92 ? -6.331 -2.306 -21.650 1.00 80.94 92 LEU A CA 1
ATOM 713 C C . LEU A 1 92 ? -6.349 -3.061 -20.312 1.00 80.94 92 LEU A C 1
ATOM 715 O O . LEU A 1 92 ? -7.393 -3.173 -19.673 1.00 80.94 92 LEU A O 1
ATOM 719 N N . ILE A 1 93 ? -5.181 -3.505 -19.840 1.00 80.06 93 ILE A N 1
ATOM 720 C CA . ILE A 1 93 ? -5.020 -4.086 -18.502 1.00 80.06 93 ILE A CA 1
ATOM 721 C C . ILE A 1 93 ? -5.450 -3.069 -17.438 1.00 80.06 93 ILE A C 1
ATOM 723 O O . ILE A 1 93 ? -6.243 -3.404 -16.564 1.00 80.06 93 ILE A O 1
ATOM 727 N N . ASN A 1 94 ? -4.992 -1.815 -17.526 1.00 75.69 94 ASN A N 1
ATOM 728 C CA . ASN A 1 94 ? -5.361 -0.776 -16.561 1.00 75.69 94 ASN A CA 1
ATOM 729 C C . ASN A 1 94 ? -6.867 -0.475 -16.563 1.00 75.69 94 ASN A C 1
ATOM 731 O O . ASN A 1 94 ? -7.435 -0.251 -15.498 1.00 75.69 94 ASN A O 1
ATOM 735 N N . GLN A 1 95 ? -7.525 -0.494 -17.725 1.00 79.88 95 GLN A N 1
ATOM 736 C CA . GLN A 1 95 ? -8.979 -0.328 -17.813 1.00 79.88 95 GLN A CA 1
ATOM 737 C C . GLN A 1 95 ? -9.722 -1.452 -17.082 1.00 79.88 95 GLN A C 1
ATOM 739 O O . GLN A 1 95 ? -10.611 -1.172 -16.279 1.00 79.88 95 GLN A O 1
ATOM 744 N N . ILE A 1 96 ? -9.322 -2.709 -17.302 1.00 74.75 96 ILE A N 1
ATOM 745 C CA . ILE A 1 96 ? -9.931 -3.869 -16.634 1.00 74.75 96 ILE A CA 1
ATOM 746 C C . ILE A 1 96 ? -9.710 -3.783 -15.120 1.00 74.75 96 ILE A C 1
ATOM 748 O O . ILE A 1 96 ? -10.666 -3.916 -14.356 1.00 74.75 96 ILE A O 1
ATOM 752 N N . LEU A 1 97 ? -8.482 -3.480 -14.687 1.00 72.56 97 LEU A N 1
ATOM 753 C CA . LEU A 1 97 ? -8.147 -3.334 -13.269 1.00 72.56 97 LEU A CA 1
ATOM 754 C C . LEU A 1 97 ? -8.929 -2.194 -12.600 1.00 72.56 97 LEU A C 1
ATOM 756 O O . LEU A 1 97 ? -9.389 -2.359 -11.479 1.00 72.56 97 LEU A O 1
ATOM 760 N N . HIS A 1 98 ? -9.152 -1.066 -13.280 1.00 73.44 98 HIS A N 1
ATOM 761 C CA . HIS A 1 98 ? -9.978 0.018 -12.735 1.00 73.44 98 HIS A CA 1
ATOM 762 C C . HIS A 1 98 ? -11.468 -0.328 -12.656 1.00 73.44 98 HIS A C 1
ATOM 764 O O . HIS A 1 98 ? -12.156 0.159 -11.762 1.00 73.44 98 HIS A O 1
ATOM 770 N N . SER A 1 99 ? -11.973 -1.153 -13.574 1.00 73.94 99 SER A N 1
ATOM 771 C CA . SER A 1 99 ? -13.383 -1.561 -13.590 1.00 73.94 99 SER A CA 1
ATOM 772 C C . SER A 1 99 ? -13.723 -2.671 -12.586 1.00 73.94 99 SER A C 1
ATOM 774 O O . SER A 1 99 ? -14.898 -2.879 -12.280 1.00 73.94 99 SER A O 1
ATOM 776 N N . ASN A 1 100 ? -12.714 -3.380 -12.066 1.00 71.50 100 ASN A N 1
ATOM 777 C CA . ASN A 1 100 ? -12.894 -4.566 -11.237 1.00 71.50 100 ASN A CA 1
ATOM 778 C C . ASN A 1 100 ? -11.997 -4.519 -9.987 1.00 71.50 100 ASN A C 1
ATOM 780 O O . ASN A 1 100 ? -10.791 -4.758 -10.056 1.00 71.50 100 ASN A O 1
ATOM 784 N N . SER A 1 101 ? -12.606 -4.243 -8.830 1.00 65.12 101 SER A N 1
ATOM 785 C CA . SER A 1 101 ? -11.911 -4.090 -7.546 1.00 65.12 101 S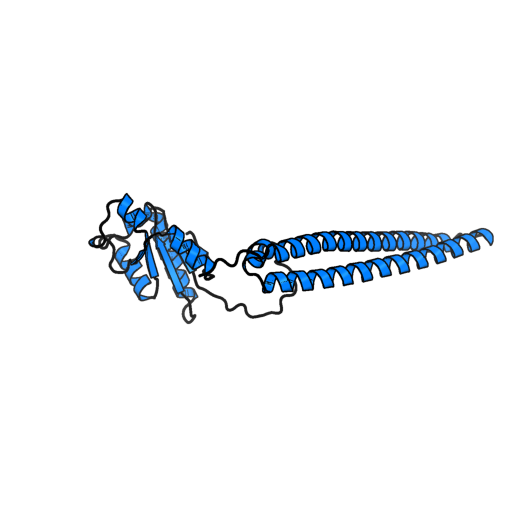ER A CA 1
ATOM 786 C C . SER A 1 101 ? -11.197 -5.359 -7.074 1.00 65.12 101 SER A C 1
ATOM 788 O O . SER A 1 101 ? -10.121 -5.256 -6.489 1.00 65.12 101 SER A O 1
ATOM 790 N N 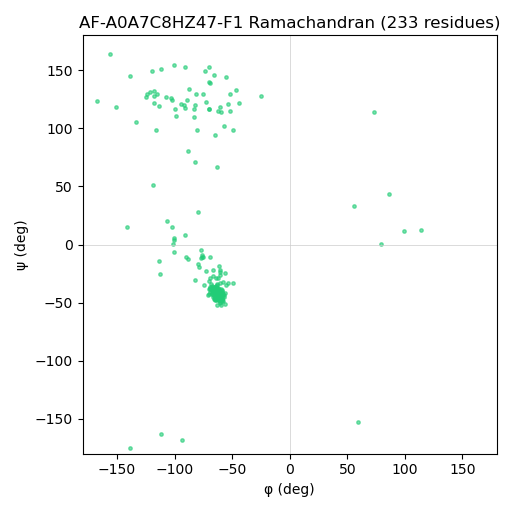. GLU A 1 102 ? -11.739 -6.549 -7.357 1.00 68.06 102 GLU A N 1
ATOM 791 C CA . GLU A 1 102 ? -11.078 -7.819 -7.024 1.00 68.06 102 GLU A CA 1
ATOM 792 C C . GLU A 1 102 ? -9.847 -8.062 -7.906 1.00 68.06 102 GLU A C 1
ATOM 794 O O . GLU A 1 102 ? -8.784 -8.430 -7.405 1.00 68.06 102 GLU A O 1
ATOM 799 N N . ALA A 1 103 ? -9.953 -7.801 -9.215 1.00 64.88 103 ALA A N 1
ATOM 800 C CA . ALA A 1 103 ? -8.805 -7.893 -10.115 1.00 64.88 103 ALA A CA 1
ATOM 801 C C . ALA A 1 103 ? -7.733 -6.853 -9.744 1.00 64.88 103 ALA A C 1
ATOM 803 O O . ALA A 1 103 ? -6.543 -7.161 -9.735 1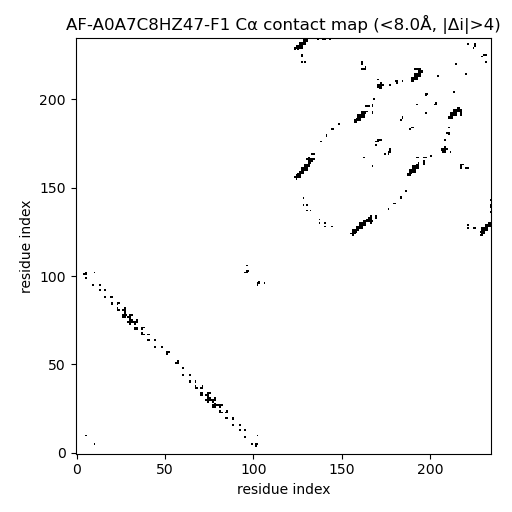.00 64.88 103 ALA A O 1
ATOM 804 N N . SER A 1 104 ? -8.142 -5.638 -9.364 1.00 67.62 104 SER A N 1
ATOM 805 C CA . SER A 1 104 ? -7.224 -4.636 -8.825 1.00 67.62 104 SER A CA 1
ATOM 806 C C . SER A 1 104 ? -6.504 -5.158 -7.583 1.00 67.62 104 SER A C 1
ATOM 808 O O . SER A 1 104 ? -5.284 -5.093 -7.532 1.00 67.62 104 SER A O 1
ATOM 810 N N . TYR A 1 105 ? -7.207 -5.731 -6.605 1.00 66.62 105 TYR A N 1
ATOM 811 C CA . TYR A 1 105 ? -6.562 -6.281 -5.409 1.00 66.62 105 TYR A CA 1
ATOM 812 C C . TYR A 1 105 ? -5.539 -7.381 -5.752 1.00 66.62 105 TYR A C 1
ATOM 814 O O . TYR A 1 105 ? -4.413 -7.354 -5.262 1.00 66.62 105 TYR A O 1
ATOM 822 N N . LEU A 1 106 ? -5.877 -8.289 -6.672 1.00 69.25 106 LEU A N 1
ATOM 823 C CA . LEU A 1 106 ? -5.009 -9.405 -7.057 1.00 69.25 106 LEU A CA 1
ATOM 824 C C . LEU A 1 106 ? -3.737 -8.974 -7.820 1.00 69.25 106 LEU A C 1
ATOM 826 O O . LEU A 1 106 ? -2.688 -9.595 -7.658 1.00 69.25 106 LEU A O 1
ATOM 830 N N . PHE A 1 107 ? -3.804 -7.917 -8.641 1.00 65.38 107 PHE A N 1
ATOM 831 C CA . PHE A 1 107 ? -2.715 -7.529 -9.556 1.00 65.38 107 PHE A CA 1
ATOM 832 C C . PHE A 1 107 ? -2.034 -6.182 -9.231 1.00 65.38 107 PHE A C 1
ATOM 834 O O . PHE A 1 107 ? -0.949 -5.903 -9.748 1.00 65.38 107 PHE A O 1
ATOM 841 N N . TYR A 1 108 ? -2.613 -5.331 -8.377 1.00 60.34 108 TYR A N 1
ATOM 842 C CA . TYR A 1 108 ? -2.063 -4.002 -8.059 1.00 60.34 108 TYR A CA 1
ATOM 843 C C . TYR A 1 108 ? -0.893 -4.053 -7.062 1.00 60.34 108 TYR A C 1
ATOM 845 O O . TYR A 1 108 ? -0.054 -3.151 -7.055 1.00 60.34 108 TYR A O 1
ATOM 853 N N . HIS A 1 109 ? -0.743 -5.142 -6.296 1.00 56.56 109 HIS A N 1
ATOM 854 C CA . HIS A 1 109 ? 0.417 -5.338 -5.415 1.00 56.56 109 HIS A CA 1
ATOM 855 C C . HIS A 1 109 ? 1.760 -5.399 -6.169 1.00 56.56 109 HIS A C 1
ATOM 857 O O . HIS A 1 109 ? 2.807 -5.161 -5.573 1.00 56.56 109 HIS A O 1
ATOM 863 N N . THR A 1 110 ? 1.758 -5.649 -7.484 1.00 50.88 110 THR A N 1
ATOM 864 C CA . THR A 1 11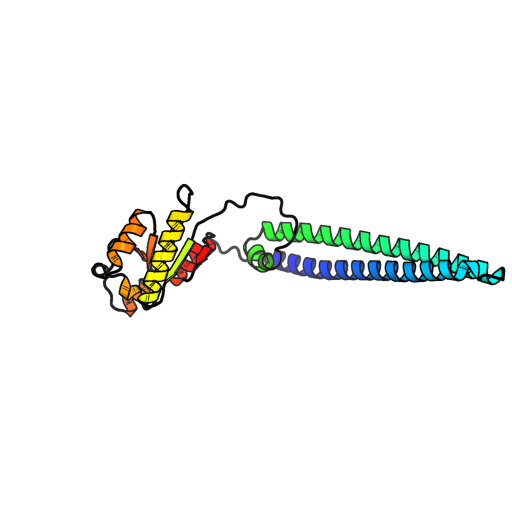0 ? 2.986 -5.814 -8.281 1.00 50.88 110 THR A CA 1
ATOM 865 C C . THR A 1 110 ? 3.395 -4.576 -9.093 1.00 50.88 110 THR A C 1
ATOM 867 O O . THR A 1 110 ? 4.481 -4.571 -9.673 1.00 50.88 110 THR A O 1
ATOM 870 N N . ARG A 1 111 ? 2.582 -3.504 -9.149 1.00 49.56 111 ARG A N 1
ATOM 871 C CA . ARG A 1 111 ? 2.815 -2.339 -10.036 1.00 49.56 111 ARG A CA 1
ATOM 872 C C . ARG A 1 111 ? 3.002 -1.017 -9.279 1.00 49.56 111 ARG A C 1
ATOM 874 O O . ARG A 1 111 ? 2.410 -0.002 -9.629 1.00 49.56 111 ARG A O 1
ATOM 881 N N . LYS A 1 112 ? 3.900 -0.972 -8.291 1.00 49.09 112 LYS A N 1
ATOM 882 C CA . LYS A 1 112 ? 4.454 0.308 -7.811 1.00 49.09 112 LYS A CA 1
ATOM 883 C C . LYS A 1 112 ? 5.687 0.675 -8.641 1.00 49.09 112 LYS A C 1
ATOM 885 O O . LYS A 1 112 ? 6.806 0.436 -8.204 1.00 49.09 112 LYS A O 1
ATOM 890 N N . ARG A 1 113 ? 5.504 1.245 -9.841 1.00 50.12 113 ARG A N 1
ATOM 891 C CA . ARG A 1 113 ? 6.538 2.091 -10.474 1.00 50.12 113 ARG A CA 1
ATOM 892 C C . ARG A 1 113 ? 6.034 2.881 -11.687 1.00 50.12 113 ARG A C 1
ATOM 894 O O . ARG A 1 113 ? 5.628 2.305 -12.690 1.00 50.12 113 ARG A O 1
ATOM 901 N N . ASN A 1 114 ? 6.225 4.194 -11.554 1.00 40.56 114 ASN A N 1
ATOM 902 C CA . ASN A 1 114 ? 6.416 5.225 -12.575 1.00 40.56 114 ASN A CA 1
ATOM 903 C C . ASN A 1 114 ? 5.180 5.640 -13.394 1.00 40.56 114 ASN A C 1
ATOM 905 O O . ASN A 1 114 ? 4.687 4.896 -14.231 1.00 40.56 114 ASN A O 1
ATOM 909 N N . ASN A 1 115 ? 4.769 6.896 -13.190 1.00 43.06 115 ASN A N 1
ATOM 910 C CA . ASN A 1 115 ? 3.753 7.659 -13.931 1.00 43.06 115 ASN A CA 1
ATOM 911 C C . ASN A 1 115 ? 2.291 7.505 -13.494 1.00 43.06 115 ASN A C 1
ATOM 913 O O . ASN A 1 115 ? 1.387 7.498 -14.326 1.00 43.06 115 ASN A O 1
ATOM 917 N N . ALA A 1 116 ? 2.033 7.523 -12.187 1.00 40.22 116 ALA A N 1
ATOM 918 C CA . ALA A 1 116 ? 0.785 8.122 -11.737 1.00 40.22 116 ALA A CA 1
ATOM 919 C C . ALA A 1 116 ? 1.011 9.633 -11.637 1.00 40.22 116 ALA A C 1
ATOM 921 O O . ALA A 1 116 ? 1.842 10.097 -10.858 1.00 40.22 116 ALA A O 1
ATOM 922 N N . HIS A 1 117 ? 0.277 10.381 -12.462 1.00 38.88 117 HIS A N 1
ATOM 923 C CA . HIS A 1 117 ? -0.181 11.736 -12.168 1.00 38.88 117 HIS A CA 1
ATOM 924 C C . HIS A 1 117 ? -0.259 11.918 -10.645 1.00 38.88 117 HIS A C 1
ATOM 926 O O . HIS A 1 117 ? -0.856 11.061 -9.988 1.00 38.88 117 HIS A O 1
ATOM 932 N N . LYS A 1 118 ? 0.367 12.969 -10.099 1.00 36.97 118 LYS A N 1
ATOM 933 C CA . LYS A 1 118 ? 0.299 13.358 -8.683 1.00 36.97 118 LYS A CA 1
ATOM 934 C C . LYS A 1 118 ? -1.151 13.732 -8.350 1.00 36.97 118 LYS A C 1
ATOM 936 O O . LYS A 1 118 ? -1.471 14.887 -8.124 1.00 36.97 118 LYS A O 1
ATOM 941 N N . ARG A 1 119 ? -2.058 12.757 -8.391 1.00 42.44 119 ARG A N 1
ATOM 942 C CA . ARG A 1 119 ? -3.284 12.804 -7.622 1.00 42.44 119 ARG A CA 1
ATOM 943 C C . ARG A 1 119 ? -2.759 12.819 -6.203 1.00 42.44 119 ARG A C 1
ATOM 945 O O . ARG A 1 119 ? -2.061 11.881 -5.814 1.00 42.44 119 ARG A O 1
ATOM 952 N N . GLU A 1 120 ? -2.988 13.910 -5.489 1.00 38.31 120 GLU A N 1
ATOM 953 C CA . GLU A 1 120 ? -2.989 13.861 -4.037 1.00 38.31 120 GLU A CA 1
ATOM 954 C C . GLU A 1 120 ? -3.897 12.687 -3.687 1.00 38.31 120 GLU A C 1
ATOM 956 O O . GLU A 1 120 ? -5.116 12.762 -3.822 1.00 38.31 120 GLU A O 1
ATOM 961 N N . ILE A 1 121 ? -3.294 11.533 -3.395 1.00 44.88 121 ILE A N 1
ATOM 962 C CA . ILE A 1 121 ? -4.001 10.469 -2.710 1.00 44.88 121 ILE A CA 1
ATOM 963 C C . ILE A 1 121 ? -4.378 11.170 -1.413 1.00 44.88 121 ILE A C 1
ATOM 965 O O . ILE A 1 121 ? -3.445 11.592 -0.720 1.00 44.88 121 ILE A O 1
ATOM 969 N N . PRO A 1 122 ? -5.670 11.416 -1.128 1.00 46.66 122 PRO A N 1
ATOM 970 C CA . PRO A 1 122 ? -6.036 11.996 0.148 1.00 46.66 122 PRO A CA 1
ATOM 971 C C . PRO A 1 122 ? -5.364 11.117 1.195 1.00 46.66 122 PRO A C 1
ATOM 973 O O . PRO A 1 122 ? -5.596 9.908 1.229 1.00 46.66 122 PRO A O 1
ATOM 976 N N . MET A 1 123 ? -4.410 11.703 1.921 1.00 54.78 123 MET A N 1
ATOM 977 C CA . MET A 1 123 ? -3.644 11.000 2.937 1.00 54.78 123 MET A CA 1
ATOM 978 C C . MET A 1 123 ? -4.647 10.623 4.014 1.00 54.78 123 MET A C 1
ATOM 980 O O . MET A 1 123 ? -5.017 11.445 4.848 1.00 54.78 123 MET A O 1
ATOM 984 N N . HIS A 1 124 ? -5.172 9.408 3.911 1.00 73.31 124 HIS A N 1
ATOM 985 C CA . HIS A 1 124 ? -6.124 8.885 4.861 1.00 73.31 124 HIS A CA 1
ATOM 986 C C . HIS A 1 124 ? -5.307 8.394 6.045 1.00 73.31 124 HIS A C 1
ATOM 988 O O . HIS A 1 124 ? -4.689 7.334 5.997 1.00 73.31 124 HIS A O 1
ATOM 994 N N . TYR A 1 125 ? -5.239 9.228 7.074 1.00 90.62 125 TYR A N 1
ATOM 995 C CA . TYR A 1 125 ? -4.606 8.903 8.344 1.00 90.62 125 TYR A CA 1
ATOM 996 C C . TYR A 1 125 ? -5.544 8.056 9.221 1.00 90.62 125 TYR A C 1
ATOM 998 O O . TYR A 1 125 ? -5.497 8.116 10.440 1.00 90.62 125 TYR A O 1
ATOM 1006 N N . ASP A 1 126 ? -6.439 7.276 8.620 1.00 95.12 126 ASP A N 1
ATOM 1007 C CA . ASP A 1 126 ? -7.310 6.409 9.396 1.00 95.12 126 ASP A CA 1
ATOM 1008 C C . ASP A 1 126 ? -6.536 5.144 9.758 1.00 95.12 126 ASP A C 1
ATOM 1010 O O . ASP A 1 126 ? -5.884 4.531 8.907 1.00 95.12 126 ASP A O 1
ATOM 1014 N N . VAL A 1 127 ? -6.553 4.776 11.035 1.00 96.81 127 VAL A N 1
ATOM 1015 C CA . VAL A 1 127 ? -5.621 3.790 11.583 1.00 96.81 127 VAL A CA 1
ATOM 1016 C C . VAL A 1 127 ? -6.293 2.834 12.558 1.00 96.81 127 VAL A C 1
ATOM 1018 O O . VAL A 1 127 ? -7.188 3.197 13.320 1.00 96.81 127 VAL A O 1
ATOM 1021 N N . ILE A 1 128 ? -5.832 1.589 12.528 1.00 97.88 128 ILE A N 1
ATOM 1022 C CA . ILE A 1 128 ? -6.157 0.534 13.476 1.00 97.88 128 ILE A CA 1
ATOM 1023 C C . ILE A 1 128 ? -4.885 0.206 14.247 1.00 97.88 128 ILE A C 1
ATOM 1025 O O . ILE A 1 128 ? -3.911 -0.272 13.663 1.00 97.88 128 ILE A O 1
ATOM 1029 N N . PHE A 1 129 ? -4.917 0.388 15.557 1.00 98.06 129 PHE A N 1
ATOM 1030 C CA . PHE A 1 129 ? -3.950 -0.192 16.474 1.00 98.06 129 PHE A CA 1
ATOM 1031 C 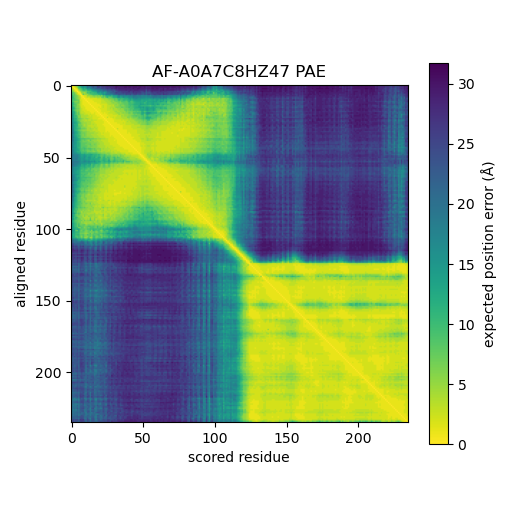C . PHE A 1 129 ? -4.499 -1.531 16.954 1.00 98.06 129 PHE A C 1
ATOM 1033 O O . PHE A 1 129 ? -5.589 -1.595 17.520 1.00 98.06 129 PHE A O 1
ATOM 1040 N N . HIS A 1 130 ? -3.777 -2.614 16.698 1.00 97.62 130 HIS A N 1
ATOM 1041 C CA . HIS A 1 130 ? -4.145 -3.941 17.173 1.00 97.62 130 HIS A CA 1
ATOM 1042 C C . HIS A 1 130 ? -3.297 -4.321 18.379 1.00 97.62 130 HIS A C 1
ATOM 1044 O O . HIS A 1 130 ? -2.072 -4.362 18.285 1.00 97.62 130 HIS A O 1
ATOM 1050 N N . PHE A 1 131 ? -3.966 -4.654 19.481 1.00 97.38 131 PHE A N 1
ATOM 1051 C CA . PHE A 1 131 ? -3.320 -5.083 20.712 1.00 97.38 131 PHE A CA 1
ATOM 1052 C C . PHE A 1 131 ? -3.846 -6.448 21.181 1.00 97.38 131 PHE A C 1
ATOM 1054 O O . PHE A 1 131 ? -5.053 -6.651 21.329 1.00 97.38 131 PHE A O 1
ATOM 1061 N N . ASP A 1 132 ? -2.922 -7.382 21.412 1.00 95.25 132 ASP A N 1
ATOM 1062 C CA . ASP A 1 132 ? -3.194 -8.758 21.851 1.00 95.25 132 ASP A CA 1
ATOM 1063 C C . ASP A 1 132 ? -2.177 -9.285 22.884 1.00 95.25 132 ASP A C 1
ATOM 1065 O O . ASP A 1 132 ? -2.120 -10.491 23.131 1.00 95.25 132 ASP A O 1
ATOM 1069 N N . LYS A 1 133 ? -1.374 -8.395 23.488 1.00 93.00 133 LYS A N 1
ATOM 1070 C CA . LYS A 1 133 ? -0.217 -8.731 24.340 1.00 93.00 133 LYS A CA 1
ATOM 1071 C C . LYS A 1 133 ? -0.420 -8.376 25.825 1.00 93.00 133 LYS A C 1
ATOM 1073 O O . LYS A 1 133 ? -1.554 -8.255 26.281 1.00 93.00 133 LYS A O 1
ATOM 1078 N N . GLY A 1 134 ? 0.677 -8.317 26.588 1.00 89.94 134 GLY A N 1
ATOM 1079 C CA . GLY A 1 134 ? 0.723 -8.069 28.025 1.00 89.94 134 GLY A CA 1
ATOM 1080 C C . GLY A 1 134 ? 0.931 -6.600 28.402 1.00 89.94 134 GLY A C 1
ATOM 1081 O O . GLY A 1 134 ? 0.781 -5.689 27.592 1.00 89.94 134 GLY A O 1
ATOM 1082 N N . ASN A 1 135 ? 1.221 -6.381 29.684 1.00 89.25 135 ASN A N 1
ATOM 1083 C CA . ASN A 1 135 ? 1.172 -5.065 30.317 1.00 89.25 135 ASN A CA 1
ATOM 1084 C C . ASN A 1 135 ? 2.195 -4.064 29.754 1.00 89.25 135 ASN A C 1
ATOM 1086 O O . ASN A 1 135 ? 1.830 -2.938 29.436 1.00 89.25 135 ASN A O 1
ATOM 1090 N N . GLU A 1 136 ? 3.456 -4.472 29.598 1.00 89.38 136 GLU A N 1
ATOM 1091 C CA . GLU A 1 136 ? 4.525 -3.587 29.107 1.00 89.38 136 GLU A CA 1
ATOM 1092 C C . GLU A 1 136 ? 4.256 -3.124 27.667 1.00 89.38 136 GLU A C 1
ATOM 1094 O O . GLU A 1 136 ? 4.462 -1.961 27.320 1.00 89.38 136 GLU A O 1
ATOM 1099 N N . GLU A 1 137 ? 3.723 -4.009 26.824 1.00 92.75 137 GLU A N 1
ATOM 1100 C CA . GLU A 1 137 ? 3.382 -3.669 25.444 1.00 92.75 137 GLU A CA 1
ATOM 1101 C C . GLU A 1 137 ? 2.148 -2.763 25.341 1.00 92.75 137 GLU A C 1
ATOM 1103 O O . GLU A 1 137 ? 1.995 -2.039 24.350 1.00 92.75 137 GLU A O 1
ATOM 1108 N N . LEU A 1 138 ? 1.275 -2.761 26.354 1.00 94.44 138 LEU A N 1
ATOM 1109 C CA . LEU A 1 138 ? 0.148 -1.834 26.412 1.00 94.44 138 LEU A CA 1
ATOM 1110 C C . LEU A 1 138 ? 0.623 -0.398 26.655 1.00 94.44 138 LEU A C 1
ATOM 1112 O O . LEU A 1 138 ? 0.129 0.514 25.994 1.00 94.44 138 LEU A O 1
ATOM 1116 N N . ASP A 1 139 ? 1.610 -0.187 27.527 1.00 94.12 139 ASP A N 1
ATOM 1117 C CA . ASP A 1 139 ? 2.199 1.141 27.737 1.00 94.12 139 ASP A CA 1
ATOM 1118 C C . ASP A 1 139 ? 2.842 1.678 26.446 1.00 94.12 139 ASP A C 1
ATOM 1120 O O . ASP A 1 139 ? 2.627 2.837 26.078 1.00 94.12 139 ASP A O 1
ATOM 1124 N N . VAL A 1 140 ? 3.554 0.823 25.699 1.00 94.31 140 VAL A N 1
ATOM 1125 C CA . VAL A 1 140 ? 4.101 1.176 24.375 1.00 94.31 140 VAL A CA 1
ATOM 1126 C C . VAL A 1 140 ? 2.978 1.516 23.393 1.00 94.31 140 VAL A C 1
ATOM 1128 O O . VAL A 1 140 ? 3.053 2.519 22.682 1.00 94.31 140 VAL A O 1
ATOM 1131 N N . THR A 1 141 ? 1.907 0.721 23.378 1.00 96.50 141 THR A N 1
ATOM 1132 C CA . THR A 1 141 ? 0.729 0.963 22.534 1.00 96.50 141 THR A CA 1
ATOM 1133 C C . THR A 1 141 ? 0.097 2.322 22.838 1.00 96.50 141 THR A C 1
ATOM 1135 O O . THR A 1 141 ? -0.127 3.109 21.920 1.00 96.50 141 THR A O 1
ATOM 1138 N N . ILE A 1 142 ? -0.138 2.633 24.114 1.00 96.81 142 ILE A N 1
ATOM 1139 C CA . ILE A 1 142 ? -0.708 3.909 24.563 1.00 96.81 142 ILE A CA 1
ATOM 1140 C C . ILE A 1 142 ? 0.209 5.075 24.182 1.00 96.81 142 ILE A C 1
ATOM 1142 O O . ILE A 1 142 ? -0.275 6.078 23.658 1.00 96.81 142 ILE A O 1
ATOM 1146 N N . SER A 1 143 ? 1.525 4.942 24.379 1.00 96.75 143 SER A N 1
ATOM 1147 C CA . SER A 1 143 ? 2.490 5.975 23.985 1.00 96.75 143 SER A CA 1
ATOM 1148 C C . SER A 1 143 ? 2.484 6.219 22.475 1.00 96.75 143 SER A C 1
ATOM 1150 O O . SER A 1 143 ? 2.514 7.369 22.043 1.00 96.75 143 SER A O 1
ATOM 1152 N N . ASN A 1 144 ? 2.413 5.161 21.666 1.00 97.19 144 ASN A N 1
ATOM 1153 C CA . ASN A 1 144 ? 2.366 5.280 20.210 1.00 97.19 144 ASN A CA 1
ATOM 1154 C C . ASN A 1 144 ? 1.080 5.963 19.738 1.00 97.19 144 ASN A C 1
ATOM 1156 O O . ASN A 1 144 ? 1.130 6.817 18.856 1.00 97.19 144 ASN A O 1
ATOM 1160 N N . ILE A 1 145 ? -0.062 5.623 20.344 1.00 97.69 145 ILE A N 1
ATOM 1161 C CA . ILE A 1 145 ? -1.337 6.279 20.044 1.00 97.69 145 ILE A CA 1
ATOM 1162 C C . ILE A 1 145 ? -1.271 7.755 20.441 1.00 97.69 145 ILE A C 1
ATOM 1164 O O . ILE A 1 145 ? -1.629 8.611 19.641 1.00 97.69 145 ILE A O 1
ATOM 1168 N N . LYS A 1 146 ? -0.764 8.080 21.632 1.00 97.19 146 LYS A N 1
ATOM 1169 C CA . LYS A 1 146 ? -0.618 9.473 22.068 1.00 97.19 146 LYS A CA 1
ATOM 1170 C C . LYS A 1 146 ? 0.210 10.296 21.073 1.00 97.19 146 LYS A C 1
ATOM 1172 O O . LYS A 1 146 ? -0.264 11.326 20.601 1.00 97.19 146 LYS A O 1
ATOM 1177 N N . ASN A 1 147 ? 1.389 9.800 20.693 1.00 96.81 147 ASN A N 1
ATOM 1178 C CA . ASN A 1 147 ? 2.251 10.465 19.712 1.00 96.81 147 ASN A CA 1
ATOM 1179 C C . ASN A 1 147 ? 1.534 10.650 18.363 1.00 96.81 147 ASN A C 1
ATOM 1181 O O . ASN A 1 147 ? 1.638 11.703 17.741 1.00 96.81 147 ASN A O 1
ATOM 1185 N N . TYR A 1 148 ? 0.750 9.655 17.935 1.00 96.25 148 TYR A N 1
ATOM 1186 C CA . TYR A 1 148 ? -0.035 9.727 16.704 1.00 96.25 148 TYR A CA 1
ATOM 1187 C C . TYR A 1 148 ? -1.049 10.880 16.707 1.00 96.25 148 TYR A C 1
ATOM 1189 O O . TYR A 1 148 ? -1.162 11.614 15.725 1.00 96.25 148 TYR A O 1
ATOM 1197 N N . PHE A 1 149 ? -1.770 11.062 17.816 1.00 95.62 149 PHE A N 1
ATOM 1198 C CA . PHE A 1 149 ? -2.724 12.162 17.971 1.00 95.62 149 PHE A CA 1
ATOM 1199 C C . PHE A 1 149 ? -2.026 13.530 18.011 1.00 95.62 149 PHE A C 1
ATOM 1201 O O . PHE A 1 149 ? -2.520 14.481 17.405 1.00 95.62 149 PHE A O 1
ATOM 1208 N N . GLU A 1 150 ? -0.870 13.633 18.672 1.00 94.88 150 GLU A N 1
ATOM 1209 C CA . GLU A 1 150 ? -0.083 14.873 18.742 1.00 94.88 150 GLU A CA 1
ATOM 1210 C C . GLU A 1 150 ? 0.450 15.294 17.357 1.00 94.88 150 GLU A C 1
ATOM 1212 O O . GLU A 1 150 ? 0.260 16.440 16.934 1.00 94.88 150 GLU A O 1
ATOM 1217 N N . GLU A 1 151 ? 1.040 14.358 16.605 1.00 93.94 151 GLU A N 1
ATOM 1218 C CA . GLU A 1 151 ? 1.597 14.602 15.263 1.00 93.94 151 GLU A CA 1
ATOM 1219 C C . GLU A 1 151 ? 0.536 14.951 14.210 1.00 93.94 151 GLU A C 1
ATOM 1221 O O . GLU A 1 151 ? 0.823 15.630 13.216 1.00 93.94 151 GLU A O 1
ATOM 1226 N N . LEU A 1 152 ? -0.698 14.483 14.405 1.00 91.00 152 LEU A N 1
ATOM 1227 C CA . LEU A 1 152 ? -1.824 14.749 13.512 1.00 91.00 152 LEU A CA 1
ATOM 1228 C C . LEU A 1 152 ? -2.782 15.815 14.047 1.00 91.00 152 LEU A C 1
ATOM 1230 O O . LEU A 1 152 ? -3.876 15.979 13.500 1.00 91.00 152 LEU A O 1
ATOM 1234 N N . SER A 1 153 ? -2.369 16.582 15.057 1.00 86.12 153 SER A N 1
ATOM 1235 C CA . SER A 1 153 ? -3.140 17.725 15.541 1.00 86.12 153 SER A CA 1
ATOM 1236 C C . SER A 1 153 ? -3.516 18.671 14.386 1.00 86.12 153 SER A C 1
ATOM 1238 O O . SER A 1 153 ? -2.705 19.033 13.531 1.00 86.12 153 SER A O 1
ATOM 1240 N N . GLY A 1 154 ? -4.804 19.018 14.302 1.00 83.88 154 GLY A N 1
ATOM 1241 C CA . GLY A 1 154 ? -5.355 19.846 13.221 1.00 83.88 154 GLY A CA 1
ATOM 1242 C C . GLY A 1 154 ? -5.635 19.119 11.896 1.00 83.88 154 GLY A C 1
ATOM 1243 O O . GLY A 1 154 ? -6.130 19.747 10.959 1.00 83.88 154 GLY A O 1
ATOM 1244 N N . LYS A 1 155 ? -5.373 17.809 11.793 1.00 88.38 155 LYS A N 1
ATOM 1245 C CA . LYS A 1 155 ? -5.770 16.979 10.645 1.00 88.38 155 LYS A CA 1
ATOM 1246 C C . LYS A 1 155 ? -7.019 16.162 10.968 1.00 88.38 155 LYS A C 1
ATOM 1248 O O . LYS A 1 155 ? -7.297 15.845 12.118 1.00 88.38 155 LYS A O 1
ATOM 1253 N N . LYS A 1 156 ? -7.774 15.797 9.930 1.00 88.31 156 LYS A N 1
ATOM 1254 C CA . LYS A 1 156 ? -8.939 14.913 10.056 1.00 88.31 156 LYS A CA 1
ATOM 1255 C C . LYS A 1 156 ? -8.504 13.457 9.907 1.00 88.31 156 LYS A C 1
ATOM 1257 O O . LYS A 1 156 ? -7.933 13.110 8.873 1.00 88.31 156 LYS A O 1
ATOM 1262 N N . PHE A 1 157 ? -8.812 12.633 10.902 1.00 93.44 157 PHE A N 1
ATOM 1263 C CA . PHE A 1 157 ? -8.538 11.199 10.889 1.00 93.44 157 PHE A CA 1
ATOM 1264 C C . PHE A 1 157 ? -9.472 10.430 11.829 1.00 93.44 157 PHE A C 1
ATOM 1266 O O . PHE A 1 157 ? -10.100 11.027 12.704 1.00 93.44 157 PHE A O 1
ATOM 1273 N N . THR A 1 158 ? -9.533 9.110 11.651 1.00 95.00 158 THR A N 1
ATOM 1274 C CA . THR A 1 158 ? -10.192 8.166 12.565 1.00 95.00 158 THR A CA 1
ATOM 1275 C C . THR A 1 158 ? -9.168 7.189 13.137 1.00 95.00 158 THR A C 1
ATOM 1277 O O . THR A 1 158 ? -8.467 6.522 12.380 1.00 95.00 158 THR A O 1
ATOM 1280 N N . ALA A 1 159 ? -9.109 7.029 14.458 1.00 97.12 159 ALA A N 1
ATOM 1281 C CA . ALA A 1 159 ? -8.240 6.040 15.093 1.00 97.12 159 ALA A CA 1
ATOM 1282 C C . ALA A 1 159 ? -9.064 5.009 15.871 1.00 97.12 159 ALA A C 1
ATOM 1284 O O . ALA A 1 159 ? -9.932 5.364 16.667 1.00 97.12 159 ALA A O 1
ATOM 1285 N N . CYS A 1 160 ? -8.771 3.725 15.666 1.00 97.62 160 CYS A N 1
ATOM 1286 C CA . CYS A 1 160 ? -9.380 2.626 16.411 1.00 97.62 160 CYS A CA 1
ATOM 1287 C C . CYS A 1 160 ? -8.306 1.799 17.121 1.00 97.62 160 CYS A C 1
ATOM 1289 O O . CYS A 1 160 ? -7.361 1.345 16.483 1.00 97.62 160 CYS A O 1
ATOM 1291 N N . LEU A 1 161 ? -8.486 1.519 18.408 1.00 98.31 161 LEU A N 1
ATOM 1292 C CA . LEU A 1 161 ? -7.742 0.491 19.131 1.00 98.31 161 LEU A CA 1
ATOM 1293 C C . LEU A 1 161 ? -8.604 -0.770 19.199 1.00 98.31 161 LEU A C 1
ATOM 1295 O O . LEU A 1 161 ? -9.617 -0.788 19.892 1.00 98.31 161 LEU A O 1
ATOM 1299 N N . VAL A 1 162 ? -8.219 -1.826 18.485 1.00 98.31 162 VAL A N 1
ATOM 1300 C CA . VAL A 1 162 ? -8.900 -3.123 18.547 1.00 98.31 162 VAL A CA 1
ATOM 1301 C C . VAL A 1 162 ? -8.121 -4.061 19.458 1.00 98.31 162 VAL A C 1
ATOM 1303 O O . VAL A 1 162 ? -6.992 -4.447 19.149 1.00 98.31 162 VAL A O 1
ATOM 1306 N N . VAL A 1 163 ? -8.753 -4.462 20.560 1.00 97.62 163 VAL A N 1
ATOM 1307 C CA . VAL A 1 163 ? -8.176 -5.367 21.556 1.00 97.62 163 VAL A CA 1
ATOM 1308 C C . VAL A 1 163 ? -8.829 -6.742 21.470 1.00 97.62 163 VAL A C 1
ATOM 1310 O O . VAL A 1 163 ? -10.057 -6.888 21.522 1.00 97.62 163 VAL A O 1
ATOM 1313 N N . ASN A 1 164 ? -8.006 -7.776 21.340 1.00 94.75 164 ASN A N 1
ATOM 1314 C CA . ASN A 1 164 ? -8.438 -9.169 21.376 1.00 94.75 164 ASN A CA 1
ATOM 1315 C C . ASN A 1 164 ? -7.436 -10.020 22.178 1.00 94.75 164 ASN A C 1
ATOM 1317 O O . ASN A 1 164 ? -6.511 -9.495 22.795 1.00 94.75 164 ASN A O 1
ATOM 1321 N N . GLY A 1 165 ? -7.654 -11.338 22.214 1.00 93.50 165 GLY A N 1
ATOM 1322 C CA . GLY A 1 165 ? -6.729 -12.252 22.880 1.00 93.50 165 GLY A CA 1
ATOM 1323 C C . GLY A 1 165 ? -6.553 -11.932 24.374 1.00 93.50 165 GLY A C 1
ATOM 1324 O O . GLY A 1 165 ? -7.479 -11.404 24.993 1.00 93.50 165 GLY A O 1
ATOM 1325 N N . PRO A 1 166 ? -5.401 -12.269 24.980 1.00 94.00 166 PRO A N 1
ATOM 1326 C CA . PRO A 1 166 ? -5.166 -12.059 26.409 1.00 94.00 166 PRO A CA 1
ATOM 1327 C C . PRO A 1 166 ? -5.101 -10.579 26.806 1.00 94.00 166 PRO A C 1
ATOM 1329 O O . PRO A 1 166 ? -5.368 -10.268 27.967 1.00 94.00 166 PRO A O 1
ATOM 1332 N N . GLY A 1 167 ? -4.819 -9.677 25.858 1.00 94.00 167 GLY A N 1
ATOM 1333 C CA . GLY A 1 167 ? -4.721 -8.239 26.107 1.00 94.00 167 GLY A CA 1
ATOM 1334 C C . GLY A 1 167 ? -6.004 -7.614 26.645 1.00 94.00 167 GLY A C 1
ATOM 1335 O O . GLY A 1 167 ? -5.934 -6.624 27.364 1.00 94.00 167 GLY A O 1
ATOM 1336 N N . ILE A 1 168 ? -7.173 -8.226 26.408 1.00 95.75 168 ILE A N 1
ATOM 1337 C CA . ILE A 1 168 ? -8.439 -7.711 26.946 1.00 95.75 168 ILE A CA 1
ATOM 1338 C C . ILE A 1 168 ? -8.471 -7.662 28.475 1.00 95.75 168 ILE A C 1
ATOM 1340 O O . ILE A 1 168 ? -9.288 -6.932 29.011 1.00 95.75 168 ILE A O 1
ATOM 1344 N N . LYS A 1 169 ? -7.631 -8.443 29.172 1.00 94.94 169 LYS A N 1
ATOM 1345 C CA . LYS A 1 169 ? -7.595 -8.512 30.643 1.00 94.94 169 LYS A CA 1
ATOM 1346 C C . LYS A 1 169 ? -7.059 -7.240 31.298 1.00 94.94 169 LYS A C 1
ATOM 1348 O O . LYS A 1 169 ? -7.149 -7.133 32.509 1.00 94.94 169 LYS A O 1
ATOM 1353 N N . LEU A 1 170 ? -6.501 -6.329 30.502 1.00 95.31 170 LEU A N 1
ATOM 1354 C CA . LEU A 1 170 ? -5.916 -5.058 30.937 1.00 95.31 170 LEU A CA 1
ATOM 1355 C C . LEU A 1 170 ? -6.860 -3.863 30.701 1.00 95.31 170 LEU A C 1
ATOM 1357 O O . LEU A 1 170 ? -6.450 -2.711 30.824 1.00 95.31 170 LEU A O 1
ATOM 1361 N N . LEU A 1 171 ? -8.091 -4.138 30.253 1.00 96.06 171 LEU A N 1
ATOM 1362 C CA . LEU A 1 171 ? -9.092 -3.150 29.837 1.00 96.06 171 LEU A CA 1
ATOM 1363 C C . LEU A 1 171 ? -10.214 -3.026 30.890 1.00 96.06 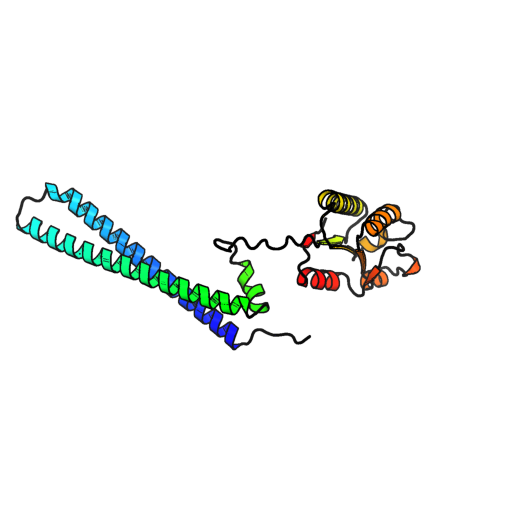171 LEU A C 1
ATOM 1365 O O . LEU A 1 171 ? -11.321 -2.585 30.582 1.00 96.06 171 LEU A O 1
ATOM 1369 N N . GLY A 1 172 ? -9.974 -3.444 32.130 1.00 95.12 172 GLY A N 1
ATOM 1370 C CA . GLY A 1 172 ? -10.923 -3.284 33.222 1.00 95.12 172 GLY A CA 1
ATOM 1371 C C . GLY A 1 172 ? -11.051 -1.822 33.640 1.00 95.12 172 GLY A C 1
ATOM 1372 O O . GLY A 1 172 ? -10.119 -1.034 33.508 1.00 95.12 172 GLY A O 1
ATOM 1373 N N . LYS A 1 173 ? -12.209 -1.440 34.181 1.00 94.25 173 LYS A N 1
ATOM 1374 C CA . LYS A 1 173 ? -12.447 -0.076 34.693 1.00 94.25 173 LYS A CA 1
ATOM 1375 C C . LYS A 1 173 ? -11.511 0.334 35.840 1.00 94.25 173 LYS A C 1
ATOM 1377 O O . LYS A 1 173 ? -11.260 1.520 36.012 1.00 94.25 173 LYS A O 1
ATOM 1382 N N . ASP A 1 174 ? -11.005 -0.647 36.587 1.00 92.62 174 ASP A N 1
ATOM 1383 C CA . ASP A 1 174 ? -10.122 -0.459 37.744 1.00 92.62 174 ASP A CA 1
ATOM 1384 C C . ASP A 1 174 ? -8.638 -0.718 37.398 1.00 92.62 174 ASP A C 1
ATOM 1386 O O . ASP A 1 174 ? -7.781 -0.692 38.283 1.00 92.62 174 ASP A O 1
ATOM 1390 N N . ASP A 1 175 ? -8.313 -0.990 36.125 1.00 92.94 175 ASP A N 1
ATOM 1391 C CA . ASP A 1 175 ? -6.932 -1.225 35.694 1.00 92.94 175 ASP A CA 1
ATOM 1392 C C . ASP A 1 175 ? -6.111 0.079 35.660 1.00 92.94 175 ASP A C 1
ATOM 1394 O O . ASP A 1 175 ? -6.639 1.138 35.304 1.00 92.94 175 ASP A O 1
ATOM 1398 N N . PRO A 1 176 ? -4.784 0.024 35.902 1.00 92.50 176 PRO A N 1
ATOM 1399 C CA . PRO A 1 176 ? -3.912 1.207 35.885 1.00 92.50 176 PRO A CA 1
ATOM 1400 C C . PRO A 1 176 ? -3.940 2.006 34.570 1.00 92.50 176 PRO A C 1
ATOM 1402 O O . PRO A 1 176 ? -3.638 3.199 34.547 1.00 92.50 176 PRO A O 1
ATOM 1405 N N . HIS A 1 177 ? -4.294 1.351 33.463 1.00 93.81 177 HIS A N 1
ATOM 1406 C CA . HIS A 1 177 ? -4.348 1.945 32.127 1.00 93.81 177 HIS A CA 1
ATOM 1407 C C . HIS A 1 177 ? -5.703 2.585 31.800 1.00 93.81 177 HIS A C 1
ATOM 1409 O O . HIS A 1 177 ? -5.789 3.330 30.823 1.00 93.81 177 HIS A O 1
ATOM 1415 N N . ALA A 1 178 ? -6.748 2.331 32.599 1.00 93.94 178 ALA A N 1
ATOM 1416 C CA . ALA A 1 178 ? -8.116 2.760 32.311 1.00 93.94 178 ALA A CA 1
ATOM 1417 C C . ALA A 1 178 ? -8.224 4.280 32.153 1.00 93.94 178 ALA A C 1
ATOM 1419 O O . ALA A 1 178 ? -8.853 4.758 31.209 1.00 93.94 178 ALA A O 1
ATOM 1420 N N . GLN A 1 179 ? -7.548 5.040 33.022 1.00 94.44 179 GLN A N 1
ATOM 1421 C CA . GLN A 1 179 ? -7.526 6.499 32.941 1.00 94.44 179 GLN A CA 1
ATOM 1422 C C . GLN A 1 179 ? -6.859 6.984 31.644 1.00 94.44 179 GLN A C 1
ATOM 1424 O O . GLN A 1 179 ? -7.478 7.730 30.891 1.00 94.44 179 GLN A O 1
ATOM 1429 N N . LYS A 1 180 ? -5.645 6.506 31.329 1.00 95.81 180 LYS A N 1
ATOM 1430 C CA . LYS A 1 180 ? -4.914 6.896 30.105 1.00 95.81 180 LYS A CA 1
ATOM 1431 C C . LYS A 1 180 ? -5.708 6.572 28.833 1.00 95.81 180 LYS A C 1
ATOM 1433 O O . LYS A 1 180 ? -5.714 7.341 27.877 1.00 95.81 180 LYS A O 1
ATOM 1438 N N . LEU A 1 181 ? -6.374 5.418 28.809 1.00 96.50 181 LEU A N 1
ATOM 1439 C CA . LEU A 1 181 ? -7.217 5.001 27.689 1.00 96.50 181 LEU A CA 1
ATOM 1440 C C . LEU A 1 181 ? -8.485 5.852 27.571 1.00 96.50 181 LEU A C 1
ATOM 1442 O O . LEU A 1 181 ? -8.902 6.160 26.458 1.00 96.50 181 LEU A O 1
ATOM 1446 N N . THR A 1 182 ? -9.069 6.257 28.698 1.00 96.19 182 THR A N 1
ATOM 1447 C CA . THR A 1 182 ? -10.217 7.174 28.724 1.00 96.19 182 THR A CA 1
ATOM 1448 C C . THR A 1 182 ? -9.824 8.542 28.168 1.00 96.19 182 THR A C 1
ATOM 1450 O O . THR A 1 182 ? -10.506 9.042 27.283 1.00 96.19 182 THR A O 1
ATOM 1453 N N . GLU A 1 183 ? -8.670 9.080 28.571 1.00 96.06 183 GLU A N 1
ATOM 1454 C CA . GLU A 1 183 ? -8.137 10.344 28.041 1.00 96.06 183 GLU A CA 1
ATOM 1455 C C . GLU A 1 183 ? -7.923 10.286 26.517 1.00 96.06 183 GLU A C 1
ATOM 1457 O O . GLU A 1 183 ? -8.277 11.217 25.797 1.00 96.06 183 GLU A O 1
ATOM 1462 N N . LEU A 1 184 ? -7.394 9.174 25.988 1.00 97.00 184 LEU A N 1
ATOM 1463 C CA . LEU A 1 184 ? -7.268 8.983 24.538 1.00 97.00 184 LEU A CA 1
ATOM 1464 C C . LEU A 1 184 ? -8.630 8.848 23.840 1.00 97.00 184 LEU A C 1
ATOM 1466 O O . LEU A 1 184 ? -8.792 9.320 22.713 1.00 97.00 184 LEU A O 1
ATOM 1470 N N . ALA A 1 185 ? -9.609 8.209 24.483 1.00 97.19 185 ALA A N 1
ATOM 1471 C CA . ALA A 1 185 ? -10.964 8.106 23.952 1.00 97.19 185 ALA A CA 1
ATOM 1472 C C . ALA A 1 185 ? -11.644 9.480 23.864 1.00 97.19 185 ALA A C 1
ATOM 1474 O O . ALA A 1 185 ? -12.284 9.771 22.854 1.00 97.19 185 ALA A O 1
ATOM 1475 N N . ASP A 1 186 ? -11.421 10.352 24.851 1.00 95.88 186 ASP A N 1
ATOM 1476 C CA . ASP A 1 186 ? -11.909 11.736 24.850 1.00 95.88 186 ASP A CA 1
ATOM 1477 C C . ASP A 1 186 ? -11.292 12.572 23.713 1.00 95.88 186 ASP A C 1
ATOM 1479 O O . ASP A 1 186 ? -11.938 13.474 23.178 1.00 95.88 186 ASP A O 1
ATOM 1483 N N . LEU A 1 187 ? -10.070 12.237 23.281 1.00 94.75 187 LEU A N 1
ATOM 1484 C CA . LEU A 1 187 ? -9.437 12.821 22.091 1.00 94.75 187 LEU A CA 1
ATOM 1485 C C . LEU A 1 187 ? -9.992 12.268 20.765 1.00 94.75 187 LEU A C 1
ATOM 1487 O O . LEU A 1 187 ? -9.700 12.830 19.709 1.00 94.75 187 LEU A O 1
ATOM 1491 N N . GLY A 1 188 ? -10.790 11.197 20.800 1.00 95.38 188 GLY A N 1
ATOM 1492 C CA . GLY A 1 188 ? -11.427 10.588 19.629 1.00 95.38 188 GLY A CA 1
ATOM 1493 C C . GLY A 1 188 ? -10.948 9.175 19.279 1.00 95.38 188 GLY A C 1
ATOM 1494 O O . GLY A 1 188 ? -11.246 8.697 18.184 1.00 95.38 188 GLY A O 1
ATOM 1495 N N . LEU A 1 189 ? -10.206 8.492 20.160 1.00 97.88 189 LEU A N 1
ATOM 1496 C CA . LEU A 1 189 ? -9.850 7.082 19.964 1.00 97.88 189 LEU A CA 1
ATOM 1497 C C . LEU A 1 189 ? -11.066 6.165 20.178 1.00 97.88 189 LEU A C 1
ATOM 1499 O O . LEU A 1 189 ? -11.620 6.087 21.271 1.00 97.88 189 LEU A O 1
ATOM 1503 N N . GLU A 1 190 ? -11.423 5.365 19.173 1.00 98.06 190 GLU A N 1
ATOM 1504 C CA . GLU A 1 190 ? -12.415 4.300 19.343 1.00 98.06 190 GLU A CA 1
ATOM 1505 C C . GLU A 1 190 ? -11.770 3.036 19.924 1.00 98.06 190 GLU A C 1
ATOM 1507 O O . GLU A 1 190 ? -11.043 2.324 19.229 1.00 98.06 190 GLU A O 1
ATOM 1512 N N . ILE A 1 191 ? -12.079 2.700 21.176 1.00 98.31 191 ILE A N 1
ATOM 1513 C CA . ILE A 1 191 ? -11.601 1.463 21.807 1.00 98.31 191 ILE A CA 1
ATOM 1514 C C . ILE A 1 191 ? -12.621 0.349 21.560 1.00 98.31 191 ILE A C 1
ATOM 1516 O O . ILE A 1 191 ? -13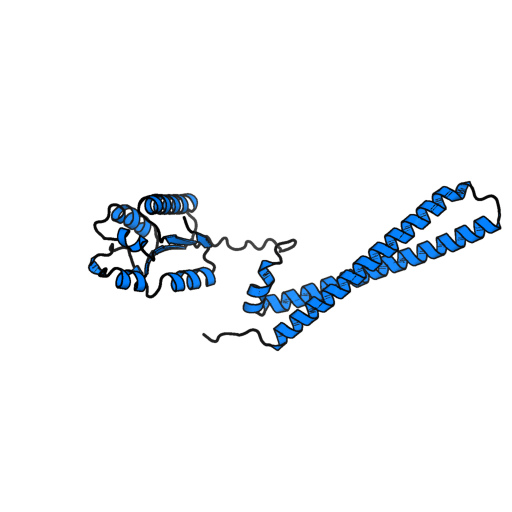.762 0.425 22.008 1.00 98.31 191 ILE A O 1
ATOM 1520 N N . LYS A 1 192 ? -12.218 -0.703 20.845 1.00 98.31 192 LYS A N 1
ATOM 1521 C CA . LYS A 1 192 ? -13.066 -1.831 20.441 1.00 98.31 192 LYS A CA 1
ATOM 1522 C C . LYS A 1 192 ? -12.555 -3.132 21.047 1.00 98.31 192 LYS A C 1
ATOM 1524 O O . LYS A 1 192 ? -11.427 -3.540 20.784 1.00 98.31 192 LYS A O 1
ATOM 1529 N N . VAL A 1 193 ? -13.395 -3.819 21.813 1.00 97.88 193 VAL A N 1
ATOM 1530 C CA . VAL A 1 193 ? -13.024 -5.026 22.567 1.00 97.88 193 VAL A CA 1
ATOM 1531 C C . VAL A 1 193 ? -13.781 -6.244 22.052 1.00 97.88 193 VAL A C 1
ATOM 1533 O O . VAL A 1 193 ? -14.998 -6.226 21.889 1.00 97.88 193 VAL A O 1
ATOM 1536 N N . CYS A 1 194 ? -13.052 -7.321 21.770 1.00 97.56 194 CYS A N 1
ATOM 1537 C CA . CYS A 1 194 ? -13.599 -8.542 21.185 1.00 97.56 194 CYS A CA 1
ATOM 1538 C C . CYS A 1 194 ? -14.499 -9.329 22.162 1.00 97.56 194 CYS A C 1
ATOM 1540 O O . CYS A 1 194 ? -14.006 -9.897 23.138 1.00 97.56 194 CYS A O 1
ATOM 1542 N N . GLN A 1 195 ? -15.790 -9.478 21.838 1.00 97.31 195 GLN A N 1
ATOM 1543 C CA . GLN A 1 195 ? -16.760 -10.270 22.610 1.00 97.31 195 GLN A CA 1
ATOM 1544 C C . GLN A 1 195 ? -16.341 -11.739 22.745 1.00 97.31 195 GLN A C 1
ATOM 1546 O O . GLN A 1 195 ? -16.445 -12.308 23.828 1.00 97.31 195 GLN A O 1
ATOM 1551 N N . ASN A 1 196 ? -15.831 -12.361 21.676 1.00 96.75 196 ASN A N 1
ATOM 1552 C CA . ASN A 1 196 ? -15.368 -13.755 21.735 1.00 96.75 196 ASN A CA 1
ATOM 1553 C C . ASN A 1 196 ? -14.243 -13.939 22.759 1.00 96.75 196 ASN A C 1
ATOM 1555 O O . ASN A 1 196 ? -14.216 -14.936 23.477 1.00 96.75 196 ASN A O 1
ATOM 1559 N N . ALA A 1 197 ? -13.336 -12.964 22.846 1.00 95.75 197 ALA A N 1
ATOM 1560 C CA . ALA A 1 197 ? -12.272 -12.989 23.835 1.00 95.75 197 ALA A CA 1
ATOM 1561 C C . ALA A 1 197 ? -12.842 -12.757 25.246 1.00 95.75 197 ALA A C 1
ATOM 1563 O O . ALA A 1 197 ? -12.483 -13.494 26.160 1.00 95.75 197 ALA A O 1
ATOM 1564 N N . MET A 1 198 ? -13.778 -11.812 25.424 1.00 96.94 198 MET A N 1
ATOM 1565 C CA . MET A 1 198 ? -14.451 -11.604 26.716 1.00 96.94 198 MET A CA 1
ATOM 1566 C C . MET A 1 198 ? -15.137 -12.876 27.215 1.00 96.94 198 MET A C 1
ATOM 1568 O O . MET A 1 198 ? -14.942 -13.262 28.364 1.00 96.94 198 MET A O 1
ATOM 1572 N N . ASN A 1 199 ? -15.857 -13.576 26.336 1.00 97.00 199 ASN A N 1
ATOM 1573 C CA . ASN A 1 199 ? -16.506 -14.846 26.656 1.00 97.00 199 ASN A CA 1
ATOM 1574 C C . ASN A 1 199 ? -15.480 -15.918 27.048 1.00 97.00 199 ASN A C 1
ATOM 1576 O O . ASN A 1 199 ? -15.676 -16.626 28.032 1.00 97.00 199 ASN A O 1
ATOM 1580 N N . HIS A 1 200 ? -14.375 -16.019 26.302 1.00 96.31 200 HIS A N 1
ATOM 1581 C CA . HIS A 1 200 ? -13.311 -16.984 26.574 1.00 96.31 200 HIS A CA 1
ATOM 1582 C C . HIS A 1 200 ? -12.656 -16.765 27.945 1.00 96.31 200 HIS A C 1
ATOM 1584 O O . HIS A 1 200 ? -12.397 -17.726 28.664 1.00 96.31 200 HIS A O 1
ATOM 1590 N N . PHE A 1 201 ? -12.435 -15.506 28.331 1.00 96.06 201 PHE A N 1
ATOM 1591 C CA . PHE A 1 201 ? -11.865 -15.144 29.631 1.00 96.06 201 PHE A CA 1
ATOM 1592 C C . PHE A 1 201 ? -12.915 -14.902 30.726 1.00 96.06 201 PHE A C 1
ATOM 1594 O O . PHE A 1 201 ? -12.551 -14.475 31.818 1.00 96.06 201 PHE A O 1
ATOM 1601 N N . GLN A 1 202 ? -14.192 -15.199 30.456 1.00 96.69 202 GLN A N 1
ATOM 1602 C CA . GLN A 1 202 ? -15.311 -15.074 31.400 1.00 96.69 202 GLN A CA 1
ATOM 1603 C C . GLN A 1 202 ? -15.469 -13.661 31.993 1.00 96.69 202 GLN A C 1
ATOM 1605 O O . GLN A 1 202 ? -15.893 -13.487 33.135 1.00 96.69 202 GLN A O 1
ATOM 1610 N N . LEU A 1 203 ? -15.137 -12.640 31.202 1.00 96.19 203 LEU A N 1
ATOM 1611 C CA . LEU A 1 203 ? -15.254 -11.238 31.586 1.00 96.19 203 LEU A CA 1
ATOM 1612 C C . LEU A 1 203 ? -16.654 -10.731 31.249 1.00 96.19 203 LEU A C 1
ATOM 1614 O O . LEU A 1 203 ? -17.164 -10.966 30.151 1.00 96.19 203 LEU A O 1
ATOM 1618 N N . LYS A 1 204 ? -17.274 -10.018 32.190 1.00 94.44 204 LYS A N 1
ATOM 1619 C CA . LYS A 1 204 ? -18.602 -9.432 31.989 1.00 94.44 204 LYS A CA 1
ATOM 1620 C C . LYS A 1 204 ? -18.504 -8.005 31.436 1.00 94.44 204 LYS A C 1
ATOM 1622 O O . LYS A 1 204 ? -17.515 -7.328 31.717 1.00 94.44 204 LYS A O 1
ATOM 1627 N N . PRO A 1 205 ? -19.511 -7.512 30.697 1.00 94.06 205 PRO A N 1
ATOM 1628 C CA . PRO A 1 205 ? -19.522 -6.139 30.195 1.00 94.06 205 PRO A CA 1
ATOM 1629 C C . PRO A 1 205 ? -19.317 -5.065 31.275 1.00 94.06 205 PRO A C 1
ATOM 1631 O O . PRO A 1 205 ? -18.667 -4.065 31.011 1.00 94.06 205 PRO A O 1
ATOM 1634 N N . GLU A 1 206 ? -19.795 -5.281 32.505 1.00 95.06 206 GLU A N 1
ATOM 1635 C CA . GLU A 1 206 ? -19.715 -4.302 33.607 1.00 95.06 206 GLU A CA 1
ATOM 1636 C C . GLU A 1 206 ? -18.314 -4.177 34.234 1.00 95.06 206 GLU A C 1
ATOM 1638 O O . GLU A 1 206 ? -18.069 -3.303 35.078 1.00 95.06 206 GLU A O 1
ATOM 1643 N N . TRP A 1 207 ? -17.412 -5.094 33.878 1.00 95.56 207 TRP A N 1
ATOM 1644 C CA . TRP A 1 207 ? -16.002 -5.047 34.258 1.00 95.56 207 TRP A CA 1
ATOM 1645 C C . TRP A 1 207 ? -15.198 -4.125 33.333 1.00 95.56 207 TRP A C 1
ATOM 1647 O O . TRP A 1 207 ? -14.228 -3.513 33.777 1.00 95.56 207 TRP A O 1
ATOM 1657 N N . LEU A 1 208 ? -15.612 -4.010 32.069 1.00 96.69 208 LEU A N 1
ATOM 1658 C CA . LEU A 1 208 ? -14.900 -3.257 31.044 1.00 96.69 208 LEU A CA 1
ATOM 1659 C C . LEU A 1 208 ? -14.898 -1.753 31.355 1.00 96.69 208 LEU A C 1
ATOM 1661 O O . LEU A 1 208 ? -15.880 -1.223 31.881 1.00 96.69 208 LEU A O 1
ATOM 1665 N N . LEU A 1 209 ? -13.810 -1.057 31.003 1.00 96.25 209 LEU A N 1
ATOM 1666 C CA . LEU A 1 209 ? -13.778 0.402 31.094 1.00 96.25 209 LEU A CA 1
ATOM 1667 C C . LEU A 1 209 ? -14.938 1.042 30.295 1.00 96.25 209 LEU A C 1
ATOM 1669 O O . LEU A 1 209 ? -15.264 0.552 29.210 1.00 96.25 209 LEU A O 1
ATOM 1673 N N . PRO A 1 210 ? -15.536 2.156 30.763 1.00 93.62 210 PRO A N 1
ATOM 1674 C CA . PRO A 1 210 ? -16.689 2.776 30.097 1.00 93.62 210 PRO A CA 1
ATOM 1675 C C . PRO A 1 210 ? -16.443 3.186 28.638 1.00 93.62 210 PRO A C 1
ATOM 1677 O O . PRO A 1 210 ? -17.355 3.118 27.818 1.00 93.62 210 PRO A O 1
ATOM 1680 N N . SER A 1 211 ? -15.211 3.577 28.299 1.00 95.31 211 SER A N 1
ATOM 1681 C CA . SER A 1 211 ? -14.821 3.975 26.938 1.00 95.31 211 SER A CA 1
ATOM 1682 C C . SER A 1 211 ? -14.642 2.788 25.980 1.00 95.31 211 SER A C 1
ATOM 1684 O O . SER A 1 211 ? -14.466 2.978 24.778 1.00 95.31 211 SER A O 1
ATOM 1686 N N . GLY A 1 212 ? -14.668 1.554 26.495 1.00 96.12 212 GLY A N 1
ATOM 1687 C CA . GLY A 1 212 ? -14.526 0.331 25.718 1.00 96.12 212 GLY A CA 1
ATOM 1688 C C . GLY A 1 212 ? -15.845 -0.094 25.078 1.00 96.12 212 GLY A C 1
ATOM 1689 O O . GLY A 1 212 ? -16.816 -0.422 25.755 1.00 96.12 212 GLY A O 1
ATOM 1690 N N . LYS A 1 213 ? -15.874 -0.171 23.748 1.00 97.56 213 LYS A N 1
ATOM 1691 C CA . LYS A 1 213 ? -17.014 -0.686 22.990 1.00 97.56 213 LYS A CA 1
ATOM 1692 C C . LYS A 1 213 ? -16.835 -2.165 22.686 1.00 97.56 213 LYS A C 1
ATOM 1694 O O . LYS A 1 213 ? -15.905 -2.558 21.984 1.00 97.56 213 LYS A O 1
ATOM 1699 N N . ILE A 1 214 ? -17.769 -2.991 23.141 1.00 97.56 214 ILE A N 1
ATOM 1700 C CA . ILE A 1 214 ? -17.750 -4.418 22.823 1.00 97.56 214 ILE A CA 1
ATOM 1701 C C . ILE A 1 214 ? -18.200 -4.632 21.372 1.00 97.56 214 ILE A C 1
ATOM 1703 O O . ILE A 1 214 ? -19.237 -4.124 20.943 1.00 97.56 214 ILE A O 1
ATOM 1707 N N . ILE A 1 215 ? -17.407 -5.384 20.612 1.00 97.56 215 ILE A N 1
ATOM 1708 C CA . ILE A 1 215 ? -17.670 -5.756 19.218 1.00 97.56 215 ILE A CA 1
ATOM 1709 C C . ILE A 1 215 ? -17.754 -7.282 19.075 1.00 97.56 215 ILE A C 1
ATOM 1711 O O . ILE A 1 215 ? -17.048 -7.993 19.793 1.00 97.56 215 ILE A O 1
ATOM 1715 N N . PRO A 1 216 ? -18.550 -7.824 18.132 1.00 95.06 216 PRO A N 1
ATOM 1716 C CA . PRO A 1 216 ? -18.755 -9.272 18.028 1.00 95.06 216 PRO A CA 1
ATOM 1717 C C . PRO A 1 216 ? -17.457 -10.073 17.839 1.00 95.06 216 PRO A C 1
ATOM 1719 O O . PRO A 1 216 ? -17.257 -11.100 18.485 1.00 95.06 216 PRO A O 1
ATOM 1722 N N . ALA A 1 217 ? -16.547 -9.597 16.980 1.00 94.06 217 ALA A N 1
ATOM 1723 C CA . ALA A 1 217 ? -15.283 -10.273 16.700 1.00 94.06 217 ALA A CA 1
ATOM 1724 C C . ALA A 1 217 ? -14.175 -9.284 16.304 1.00 94.06 217 ALA A C 1
ATOM 1726 O O . ALA A 1 217 ? -14.254 -8.635 15.264 1.00 94.06 217 ALA A O 1
ATOM 1727 N N . GLY A 1 218 ? -13.100 -9.230 17.098 1.00 93.81 218 GLY A N 1
ATOM 1728 C CA . GLY A 1 218 ? -11.973 -8.314 16.874 1.00 93.81 218 GLY A CA 1
ATOM 1729 C C . GLY A 1 218 ? -11.242 -8.533 15.548 1.00 93.81 218 GLY A C 1
ATOM 1730 O O . GLY A 1 218 ? -10.933 -7.572 14.854 1.00 93.81 218 GLY A O 1
ATOM 1731 N N . LEU A 1 219 ? -11.008 -9.789 15.153 1.00 93.25 219 LEU A N 1
ATOM 1732 C CA . LEU A 1 219 ? -10.328 -10.082 13.887 1.00 93.25 219 LEU A CA 1
ATOM 1733 C C . LEU A 1 219 ? -11.164 -9.662 12.666 1.00 93.25 219 LEU A C 1
ATOM 1735 O O . LEU A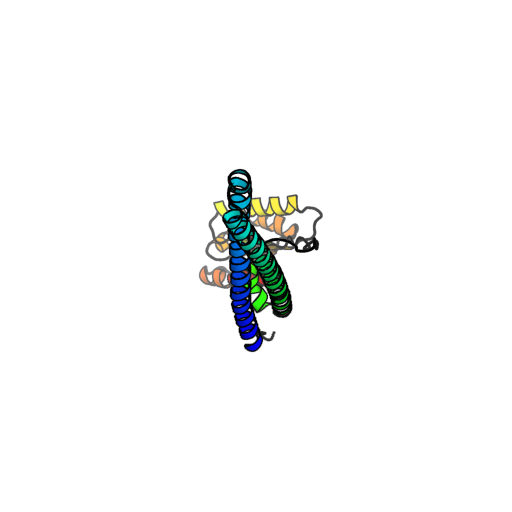 1 219 ? -10.611 -9.130 11.707 1.00 93.25 219 LEU A O 1
ATOM 1739 N N . LEU A 1 220 ? -12.486 -9.869 12.710 1.00 91.31 220 LEU A N 1
ATOM 1740 C CA . LEU A 1 220 ? -13.379 -9.446 11.628 1.00 91.31 220 LEU A CA 1
ATOM 1741 C C . LEU A 1 220 ? -13.450 -7.919 11.534 1.00 91.31 220 LEU A C 1
ATOM 1743 O O . LEU A 1 220 ? -13.337 -7.388 10.435 1.00 91.31 220 LEU A O 1
ATOM 1747 N N . GLU A 1 221 ? -13.518 -7.216 12.668 1.00 95.31 221 GLU A N 1
ATOM 1748 C CA . GLU A 1 221 ? -13.470 -5.748 12.689 1.00 95.31 221 GLU A CA 1
ATOM 1749 C C . GLU A 1 221 ? -12.177 -5.215 12.054 1.00 95.31 221 GLU A C 1
ATOM 1751 O O . GLU A 1 221 ? -12.220 -4.305 11.230 1.00 95.31 221 GLU A O 1
ATOM 1756 N N . ILE A 1 222 ? -11.023 -5.811 12.381 1.00 94.75 222 ILE A N 1
ATOM 1757 C CA . ILE A 1 222 ? -9.732 -5.442 11.781 1.00 94.75 222 ILE A CA 1
ATOM 1758 C C . ILE A 1 222 ? -9.757 -5.635 10.257 1.00 94.75 222 ILE A C 1
ATOM 1760 O O . ILE A 1 222 ? -9.264 -4.777 9.524 1.00 94.75 222 ILE A O 1
ATOM 1764 N N . ILE A 1 223 ? -10.318 -6.744 9.765 1.00 90.19 223 ILE A N 1
ATOM 1765 C CA . ILE A 1 223 ? -10.439 -7.013 8.324 1.00 90.19 223 ILE A CA 1
ATOM 1766 C C . ILE A 1 223 ? -11.351 -5.976 7.658 1.00 90.19 223 ILE A C 1
ATOM 1768 O O . ILE A 1 223 ? -11.004 -5.436 6.606 1.00 90.19 223 ILE A O 1
ATOM 1772 N N . ASP A 1 224 ? -12.497 -5.672 8.263 1.00 88.81 224 ASP A N 1
ATOM 1773 C CA . ASP A 1 224 ? -13.477 -4.750 7.694 1.00 88.81 224 ASP A CA 1
ATOM 1774 C C . ASP A 1 224 ? -12.982 -3.299 7.689 1.00 88.81 224 ASP A C 1
ATOM 1776 O O . ASP A 1 224 ? -13.196 -2.584 6.709 1.00 88.81 224 ASP A O 1
ATOM 1780 N N . LEU A 1 225 ? -12.266 -2.864 8.729 1.00 90.94 225 LEU A N 1
ATOM 1781 C CA . LEU A 1 225 ? -11.622 -1.549 8.763 1.00 90.94 225 LEU A CA 1
ATOM 1782 C C . LEU A 1 225 ? -10.475 -1.457 7.740 1.00 90.94 225 LEU A C 1
ATOM 1784 O O . LEU A 1 225 ? -10.399 -0.481 6.995 1.00 90.94 225 LEU A O 1
ATOM 1788 N N . GLN A 1 226 ? -9.640 -2.493 7.599 1.00 88.62 226 GLN A N 1
ATOM 1789 C CA . GLN A 1 226 ? -8.599 -2.509 6.559 1.00 88.62 226 GLN A CA 1
ATOM 1790 C C . GLN A 1 226 ? -9.191 -2.458 5.144 1.00 88.62 226 GLN A C 1
ATOM 1792 O O . GLN A 1 226 ? -8.681 -1.740 4.286 1.00 88.62 226 GLN A O 1
ATOM 1797 N N . ARG A 1 227 ? -10.312 -3.149 4.892 1.00 82.56 227 ARG A N 1
ATOM 1798 C CA . ARG A 1 227 ? -11.045 -3.067 3.612 1.00 82.56 227 ARG A CA 1
ATOM 1799 C C . ARG A 1 227 ? -11.590 -1.669 3.321 1.00 82.56 227 ARG A C 1
ATOM 1801 O O . ARG A 1 227 ? -11.706 -1.303 2.154 1.00 82.56 227 ARG A O 1
ATOM 1808 N N . LYS A 1 228 ? -11.901 -0.888 4.359 1.00 82.50 228 LYS A N 1
ATOM 1809 C CA . LYS A 1 228 ? -12.285 0.530 4.243 1.00 82.50 228 LYS A CA 1
ATOM 1810 C C . LYS A 1 228 ? -11.088 1.460 4.005 1.00 82.50 228 LYS A C 1
ATOM 1812 O O . LYS A 1 228 ? -11.300 2.640 3.762 1.00 82.50 228 LYS A O 1
ATOM 1817 N N . GLY A 1 229 ? -9.860 0.937 4.022 1.00 84.50 229 GLY A N 1
ATOM 1818 C CA . GLY A 1 229 ? -8.639 1.687 3.727 1.00 84.50 229 GLY A CA 1
ATOM 1819 C C . GLY A 1 229 ? -7.860 2.155 4.955 1.00 84.50 229 GLY A C 1
ATOM 1820 O O . GLY A 1 229 ? -6.947 2.960 4.795 1.00 84.50 229 GLY A O 1
ATOM 1821 N N . TYR A 1 230 ? -8.187 1.662 6.153 1.00 92.44 230 TYR A N 1
ATOM 1822 C CA . TYR A 1 230 ? -7.442 1.996 7.367 1.00 92.44 230 TYR A CA 1
ATOM 1823 C C . TYR A 1 230 ? -6.052 1.349 7.335 1.00 92.44 230 TYR A C 1
ATOM 1825 O O . TYR A 1 230 ? -5.903 0.179 6.965 1.00 92.44 230 TYR A O 1
ATOM 1833 N N . ALA A 1 231 ? -5.037 2.085 7.781 1.00 94.44 231 ALA A N 1
ATOM 1834 C CA . ALA A 1 231 ? -3.715 1.538 8.041 1.00 94.44 231 ALA A CA 1
ATOM 1835 C C . ALA A 1 231 ? -3.760 0.601 9.257 1.00 94.44 231 ALA A C 1
ATOM 1837 O O . ALA A 1 231 ? -4.395 0.907 10.261 1.00 94.44 231 ALA A O 1
ATOM 1838 N N . TYR A 1 232 ? -3.068 -0.533 9.186 1.00 95.62 232 TYR A N 1
ATOM 1839 C CA . TYR A 1 232 ? -2.956 -1.471 10.301 1.00 95.62 232 TYR A CA 1
ATOM 1840 C C . TYR A 1 232 ? -1.589 -1.344 10.972 1.00 95.62 232 TYR A C 1
ATOM 1842 O O . TYR A 1 232 ? -0.555 -1.469 10.313 1.00 95.62 232 TYR A O 1
ATOM 1850 N N . ILE A 1 233 ? -1.594 -1.133 12.286 1.00 95.75 233 ILE A N 1
ATOM 1851 C CA . ILE A 1 233 ? -0.405 -1.043 13.129 1.00 95.75 233 ILE A CA 1
ATOM 1852 C C . ILE A 1 233 ? -0.532 -2.076 14.247 1.00 95.75 233 ILE A C 1
ATOM 1854 O O . ILE A 1 233 ? -1.546 -2.138 14.943 1.00 95.75 233 ILE A O 1
ATOM 1858 N N . LYS A 1 234 ? 0.519 -2.878 14.428 1.00 94.56 234 LYS A N 1
ATOM 1859 C CA . LYS A 1 234 ? 0.676 -3.775 15.574 1.00 94.56 234 LYS A CA 1
ATOM 1860 C C . LYS A 1 234 ? 1.899 -3.316 16.374 1.00 94.56 234 LYS A C 1
ATOM 1862 O O . LYS A 1 234 ? 3.008 -3.601 15.920 1.00 94.56 234 LYS A O 1
ATOM 1867 N N . PRO A 1 235 ? 1.696 -2.550 17.459 1.00 84.69 235 PRO A N 1
ATOM 1868 C CA . PRO A 1 235 ? 2.773 -2.077 18.323 1.00 84.69 235 PRO A CA 1
ATOM 1869 C C . PRO A 1 235 ? 3.609 -3.206 18.947 1.00 84.69 235 PRO A C 1
ATOM 1871 O O . PRO A 1 235 ? 3.092 -4.337 19.139 1.00 84.69 235 PRO A O 1
#

Sequence (235 aa):
MSDKKISQTDFQKLMLLLAEKRTAHTTLRSGIALCAFSMTIISFILLMASRVTSNLEGIVFTILGAGSVLMLTLGVYFIRRGFTRMQFHDTLINQILHSNSEASYLFYHTRKRNNAHKREIPMHYDVIFHFDKGNEELDVTISNIKNYFEELSGKKFTACLVVNGPGIKLLGKDDPHAQKLTELADLGLEIKVCQNAMNHFQLKPEWLLPSGKIIPAGLLEIIDLQRKGYAYIKP

Mean predicted aligned error: 15.35 Å

Radius of gyration: 31.78 Å; Cα contacts (8 Å, |Δi|>4): 260; chains: 1; bounding box: 68×37×93 Å

pLDDT: mean 86.26, std 14.69, range [36.97, 98.31]

Nearest PDB structures (foldseek):
  1l1s-assembly1_A  TM=9.548E-01  e=2.329E-09  Methanothermobacter thermautotrophicus
  8uja-assembly1_A  TM=9.314E-01  e=4.998E-07  Sulfurisphaera tokodaii str. 7
  2pd2-assembly1_A  TM=8.856E-01  e=3.709E-07  Sulfurisphaera tokodaii str. 7
  6ixe-assembly1_A  TM=6.404E-01  e=2.657E-01  Homo sapiens
  3na7-assembly1_A  TM=6.284E-01  e=9.871E-01  Helicobacter pylori NCTC 11638

Secondary structure (DSSP, 8-state):
-------HHHHHHHHHHHHHHHHHHHHHHHHHHHHHHHHHHHHHHHHHGGG--SHHHHHHHHHHHHHHHHHHHHHHHHHHHHHHHHHHHHHHHHHHHHH-HHHHHHHHTT---S------------EEEEE-S-HHHHHHHHHHHHHHHHHTTTS---EEEEE-GGGGGG-BTTSTTHHHHHHHHHTTEEEEEEHHHHHHTT--GGGB-TTEEEES-HHHHHHHHHHTTPEEE--